Protein AF-A0A3B8UJZ6-F1 (afdb_monomer_lite)

Secondary structure (DSSP, 8-state):
-TTTGGGBSSTTHHHHHHHHHHHHHHHHHTSSS--HHHHHHHHHHHHHHHHHS-B------EEE--S-HHHHH-GGGGTSHHHHHHHTTPEEE---HHHHHHHHHHHHHHHHHHH---HHHHHHHHHHHHHHHHHHHHHHHHHHT-SS--PPPPHHHHHHHHTTTS-TT--STTHHHHHHHHHHT-

Radius of gyration: 18.23 Å; chains: 1; bounding box: 45×33×45 Å

pLDDT: mean 93.39, std 4.3, range [76.81, 98.5]

Structure (mmCIF, N/CA/C/O backbone):
data_AF-A0A3B8UJZ6-F1
#
_entry.id   AF-A0A3B8UJZ6-F1
#
loop_
_atom_site.group_PDB
_atom_site.id
_atom_site.type_symbol
_atom_site.label_atom_id
_atom_site.label_alt_id
_atom_site.label_comp_id
_atom_site.label_asym_id
_atom_site.label_entity_id
_atom_site.label_seq_id
_atom_site.pdbx_PDB_ins_code
_atom_site.Cartn_x
_atom_site.Cartn_y
_atom_site.Cartn_z
_atom_site.occupancy
_atom_site.B_iso_or_equiv
_atom_site.auth_seq_id
_atom_site.auth_comp_id
_atom_site.auth_asym_id
_atom_site.auth_atom_id
_atom_site.pdbx_PDB_model_num
ATOM 1 N N . VAL A 1 1 ? -4.807 0.434 6.982 1.00 95.31 1 VAL A N 1
ATOM 2 C CA . VAL A 1 1 ? -5.914 1.262 7.523 1.00 95.31 1 VAL A CA 1
ATOM 3 C C . VAL A 1 1 ? -7.180 1.192 6.681 1.00 95.31 1 VAL A C 1
ATOM 5 O O . VAL A 1 1 ? -8.201 0.823 7.239 1.00 95.31 1 VAL A O 1
ATOM 8 N N . TYR A 1 2 ? -7.148 1.464 5.370 1.00 95.75 2 TYR A N 1
ATOM 9 C CA . TYR A 1 2 ? -8.368 1.541 4.541 1.00 95.75 2 TYR A CA 1
ATOM 10 C C . TYR A 1 2 ? -9.195 0.248 4.501 1.00 95.75 2 TYR A C 1
ATOM 12 O O . TYR A 1 2 ? -10.415 0.293 4.491 1.00 95.75 2 TYR A O 1
ATOM 20 N N . ARG A 1 3 ? -8.543 -0.915 4.605 1.00 95.75 3 ARG A N 1
ATOM 21 C CA . ARG A 1 3 ? -9.221 -2.218 4.699 1.00 95.75 3 ARG A CA 1
ATOM 22 C C . ARG A 1 3 ? -10.017 -2.426 5.998 1.00 95.75 3 ARG A C 1
ATOM 24 O O . ARG A 1 3 ? -10.869 -3.303 6.053 1.00 95.75 3 ARG A O 1
ATOM 31 N N . THR A 1 4 ? -9.723 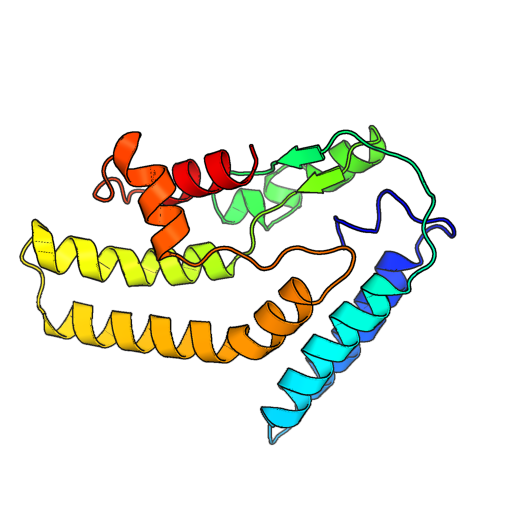-1.671 7.058 1.00 97.25 4 THR A N 1
ATOM 32 C CA . THR A 1 4 ? -10.280 -1.896 8.405 1.00 97.25 4 THR A CA 1
ATOM 33 C C . THR A 1 4 ? -11.083 -0.708 8.928 1.00 97.25 4 THR A C 1
ATOM 35 O O . THR A 1 4 ? -12.107 -0.914 9.567 1.00 97.25 4 THR A O 1
ATOM 38 N N . ARG A 1 5 ? -10.664 0.531 8.641 1.00 97.38 5 ARG A N 1
ATOM 39 C CA . ARG A 1 5 ? -11.289 1.770 9.142 1.00 97.38 5 ARG A CA 1
ATOM 40 C C . ARG A 1 5 ? -12.784 1.894 8.815 1.00 97.38 5 ARG A C 1
ATOM 42 O O . ARG A 1 5 ? -13.545 2.208 9.725 1.00 97.38 5 ARG A O 1
ATOM 49 N N . PRO A 1 6 ? -13.255 1.557 7.598 1.00 97.25 6 PRO A N 1
ATOM 50 C CA . PRO A 1 6 ? -14.681 1.613 7.278 1.00 97.25 6 PRO A CA 1
ATOM 51 C C . PRO A 1 6 ? -15.544 0.662 8.119 1.00 97.25 6 PRO A C 1
ATOM 53 O O . PRO A 1 6 ? -16.766 0.798 8.120 1.00 97.25 6 PRO A O 1
ATOM 56 N N . TYR A 1 7 ? -14.935 -0.303 8.808 1.00 97.50 7 TYR A N 1
ATOM 57 C CA . TYR A 1 7 ? -15.608 -1.358 9.560 1.00 97.50 7 TYR A CA 1
ATOM 58 C C . TYR A 1 7 ? -15.389 -1.234 11.070 1.00 97.50 7 TYR A C 1
ATOM 60 O O . TYR A 1 7 ? -15.672 -2.181 11.797 1.00 97.50 7 TYR A O 1
ATOM 68 N N . GLU A 1 8 ? -14.858 -0.113 11.562 1.00 96.19 8 GLU A N 1
ATOM 69 C CA . GLU A 1 8 ? -14.624 0.101 12.992 1.00 96.19 8 GLU A CA 1
ATOM 70 C C . GLU A 1 8 ? -15.887 -0.155 13.822 1.00 96.19 8 GLU A C 1
ATOM 72 O O . GLU A 1 8 ? -16.930 0.459 13.600 1.00 96.19 8 GLU A O 1
ATOM 77 N N . LYS A 1 9 ? -15.783 -1.033 14.828 1.00 96.75 9 LYS A N 1
ATOM 78 C CA . LYS A 1 9 ? -16.837 -1.155 15.844 1.00 96.75 9 LYS A CA 1
ATOM 79 C C . LYS A 1 9 ? -16.760 -0.021 16.865 1.00 96.75 9 LYS A C 1
ATOM 81 O O . LYS A 1 9 ? -17.786 0.492 17.303 1.00 96.75 9 LYS A O 1
ATOM 86 N N . VAL A 1 10 ? -15.538 0.366 17.233 1.00 97.25 10 VAL A N 1
ATOM 87 C CA . VAL A 1 10 ? -15.252 1.530 18.076 1.00 97.25 10 VAL A CA 1
ATOM 88 C C . VAL A 1 10 ? -14.639 2.615 17.186 1.00 97.25 10 VAL A C 1
ATOM 90 O O . VAL A 1 10 ? -13.522 2.405 16.695 1.00 97.25 10 VAL A O 1
ATOM 93 N N . PRO A 1 11 ? -15.334 3.747 16.962 1.00 96.06 11 PRO A N 1
ATOM 94 C CA . PRO A 1 11 ? -14.836 4.818 16.104 1.00 96.06 11 PRO A CA 1
ATOM 95 C C . PRO A 1 11 ? -13.442 5.303 16.521 1.00 96.06 11 PRO A C 1
ATOM 97 O O . PRO A 1 11 ? -13.191 5.552 17.700 1.00 96.06 11 PRO A O 1
ATOM 100 N N . GLY A 1 12 ? -12.534 5.434 15.555 1.00 97.25 12 GLY A N 1
ATOM 101 C CA . GLY A 1 12 ? -11.160 5.905 15.742 1.00 97.25 12 GLY A CA 1
ATOM 102 C C . GLY A 1 12 ? -10.149 4.842 16.186 1.00 97.25 12 GLY A C 1
ATOM 103 O O . GLY A 1 12 ? -8.958 5.145 16.267 1.00 97.25 12 GLY A O 1
ATOM 104 N N . SER A 1 13 ? -10.576 3.605 16.452 1.00 98.12 13 SER A N 1
ATOM 105 C CA . SER A 1 13 ? -9.691 2.520 16.910 1.00 98.12 13 SER A CA 1
ATOM 106 C C . SER A 1 13 ? -8.601 2.137 15.898 1.00 98.12 13 SER A C 1
ATOM 108 O O . SER A 1 13 ? -7.453 1.908 16.283 1.00 98.12 13 SER A O 1
ATOM 110 N N . VAL A 1 14 ? -8.914 2.117 14.602 1.00 98.12 14 VAL A N 1
ATOM 111 C CA . VAL A 1 14 ? -7.974 1.817 13.512 1.00 98.12 14 VAL A CA 1
ATOM 112 C C . VAL A 1 14 ? -6.955 2.941 13.364 1.00 98.12 14 VAL A C 1
ATOM 114 O O . VAL A 1 14 ? -5.770 2.666 13.175 1.00 98.12 14 VAL A O 1
ATOM 117 N N . ASN A 1 15 ? -7.391 4.198 13.475 1.00 98.00 15 ASN A N 1
ATOM 118 C CA . ASN A 1 15 ? -6.480 5.344 13.439 1.00 98.00 15 ASN A CA 1
ATOM 119 C C . ASN A 1 15 ? -5.565 5.363 14.671 1.00 98.00 15 ASN A C 1
ATOM 121 O O . ASN A 1 15 ? -4.367 5.574 14.523 1.00 98.00 15 ASN A O 1
ATOM 125 N N . ALA A 1 16 ? -6.083 5.069 15.866 1.00 98.44 16 ALA A N 1
ATOM 126 C CA . ALA A 1 16 ? -5.265 4.959 17.073 1.00 98.44 16 ALA A CA 1
ATOM 127 C C . ALA A 1 16 ? -4.198 3.856 16.947 1.00 98.44 16 ALA A C 1
ATOM 129 O O . ALA A 1 16 ? -3.032 4.084 17.272 1.00 98.44 16 ALA A O 1
ATOM 130 N N . LEU A 1 17 ? -4.567 2.686 16.409 1.00 98.50 17 LEU A N 1
ATOM 131 C CA . LEU A 1 17 ? -3.616 1.604 16.144 1.00 98.50 17 LEU A CA 1
ATOM 132 C C . LEU A 1 17 ? -2.560 2.006 15.102 1.00 98.50 17 LEU A C 1
ATOM 134 O O . LEU A 1 17 ? -1.380 1.693 15.255 1.00 98.50 17 LEU A O 1
ATOM 138 N N . HIS A 1 18 ? -2.970 2.717 14.051 1.00 98.31 18 HIS A N 1
ATOM 139 C CA . HIS A 1 18 ? -2.049 3.254 13.053 1.00 98.31 18 HIS A CA 1
ATOM 140 C C . HIS A 1 18 ? -1.050 4.241 13.662 1.00 98.31 18 HIS A C 1
ATOM 142 O O . HIS A 1 18 ? 0.148 4.108 13.424 1.00 98.31 18 HIS A O 1
ATOM 148 N N . GLU A 1 19 ? -1.519 5.199 14.462 1.00 98.44 19 GLU A N 1
ATOM 149 C CA . GLU A 1 19 ? -0.662 6.182 15.127 1.00 98.44 19 GLU A CA 1
ATOM 150 C C . GLU A 1 19 ? 0.334 5.510 16.078 1.00 98.44 19 GLU A C 1
ATOM 152 O O . GLU A 1 19 ? 1.526 5.811 16.022 1.00 98.44 19 GLU A O 1
ATOM 157 N N . HIS A 1 20 ? -0.114 4.517 16.852 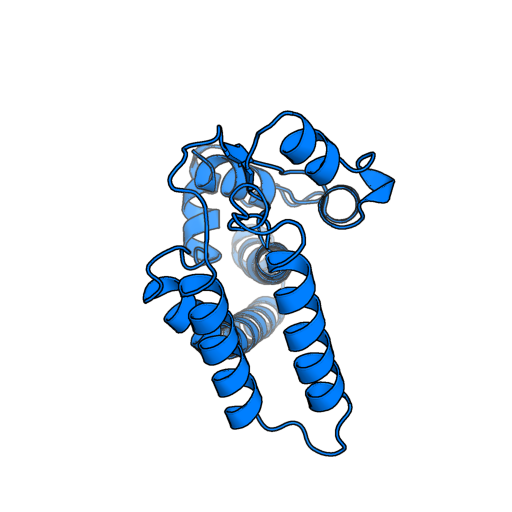1.00 98.50 20 HIS A N 1
ATOM 158 C CA . HIS A 1 20 ? 0.754 3.717 17.715 1.00 98.50 20 HIS A CA 1
ATOM 159 C C . HIS A 1 20 ? 1.904 3.056 16.937 1.00 98.50 20 HIS A C 1
ATOM 161 O O . HIS A 1 20 ? 3.079 3.191 17.291 1.00 98.50 20 HIS A O 1
ATOM 167 N N . TRP A 1 21 ? 1.584 2.367 15.839 1.00 98.44 21 TRP A N 1
ATOM 168 C CA . TRP A 1 21 ? 2.598 1.713 15.015 1.00 98.44 21 TRP A CA 1
ATOM 169 C C . TRP A 1 21 ? 3.489 2.710 14.274 1.00 98.44 21 TRP A C 1
ATOM 171 O O . TRP A 1 21 ? 4.692 2.473 14.146 1.00 98.44 21 TRP A O 1
ATOM 181 N N . LYS A 1 22 ? 2.940 3.849 13.842 1.00 98.19 22 LYS A N 1
ATOM 182 C CA . LYS A 1 22 ? 3.705 4.936 13.226 1.00 98.19 22 LYS A CA 1
ATOM 183 C C . LYS A 1 22 ? 4.781 5.454 14.177 1.00 98.19 22 LYS A C 1
ATOM 185 O O . LYS A 1 22 ? 5.930 5.582 13.762 1.00 98.19 22 LYS A O 1
ATOM 190 N N . GLU A 1 23 ? 4.450 5.698 15.443 1.00 98.25 23 GLU A N 1
ATOM 191 C CA . GLU A 1 23 ? 5.422 6.126 16.458 1.00 98.25 23 GLU A CA 1
ATOM 192 C C . GLU A 1 23 ? 6.541 5.096 16.661 1.00 98.25 23 GLU A C 1
ATOM 194 O O . GLU A 1 23 ? 7.719 5.462 16.701 1.00 98.25 23 GLU A O 1
ATOM 199 N N . ILE A 1 24 ? 6.199 3.804 16.728 1.00 97.94 24 ILE A N 1
ATOM 200 C CA . ILE A 1 24 ? 7.181 2.713 16.843 1.00 97.94 24 ILE A CA 1
ATOM 201 C C . ILE A 1 24 ? 8.111 2.686 15.626 1.00 97.94 24 ILE A C 1
ATOM 203 O O . ILE A 1 24 ? 9.333 2.604 15.784 1.00 97.94 24 ILE A O 1
ATOM 207 N N . CYS A 1 25 ? 7.551 2.773 14.417 1.00 96.81 25 CYS A N 1
ATOM 208 C CA . CYS A 1 25 ? 8.317 2.793 13.177 1.00 96.81 25 CYS A CA 1
ATOM 209 C C . CYS A 1 25 ? 9.237 4.014 13.104 1.00 96.81 25 CYS A C 1
ATOM 211 O O . CYS A 1 25 ? 10.420 3.841 12.821 1.00 96.81 25 CYS A O 1
ATOM 213 N N . ILE A 1 26 ? 8.737 5.218 13.414 1.00 96.88 26 ILE A N 1
ATOM 214 C CA . ILE A 1 26 ? 9.540 6.450 13.461 1.00 96.88 26 ILE A CA 1
ATOM 215 C C . ILE A 1 26 ? 10.698 6.272 14.440 1.00 96.88 26 ILE A C 1
ATOM 217 O O . ILE A 1 26 ? 11.854 6.427 14.055 1.00 96.88 26 ILE A O 1
ATOM 221 N N . LYS A 1 27 ? 10.407 5.861 15.679 1.00 96.44 27 LYS A N 1
ATOM 222 C CA . LYS A 1 27 ? 11.429 5.652 16.708 1.00 96.44 27 LYS A CA 1
ATOM 223 C C . LYS A 1 27 ? 12.499 4.664 16.254 1.00 96.44 27 LYS A C 1
ATOM 225 O O . LYS A 1 27 ? 13.670 4.878 16.542 1.00 96.44 27 LYS A O 1
ATOM 230 N N . GLN A 1 28 ? 12.114 3.592 15.566 1.00 95.56 28 GLN A N 1
ATOM 231 C CA . GLN A 1 28 ? 13.048 2.609 15.029 1.00 95.56 28 GLN A CA 1
ATOM 232 C C . GLN A 1 28 ? 13.953 3.201 13.945 1.00 95.56 28 GLN A C 1
ATOM 234 O O . GLN A 1 28 ? 15.163 2.998 13.997 1.00 95.56 28 GLN A O 1
ATOM 239 N N . ILE A 1 29 ? 13.393 3.899 12.954 1.00 93.88 29 ILE A N 1
ATOM 240 C CA . ILE A 1 29 ? 14.183 4.406 11.821 1.00 93.88 29 ILE A CA 1
ATOM 241 C C . ILE A 1 29 ? 15.086 5.581 12.213 1.00 93.88 29 ILE A C 1
ATOM 243 O O . ILE A 1 29 ? 16.080 5.824 11.537 1.00 93.88 29 ILE A O 1
ATOM 247 N N . THR A 1 30 ? 14.773 6.286 13.305 1.00 95.50 30 THR A N 1
ATOM 248 C CA . THR A 1 30 ? 15.588 7.392 13.835 1.00 95.50 30 THR A CA 1
ATOM 249 C C . THR A 1 30 ? 16.669 6.944 14.823 1.00 95.50 30 THR A C 1
ATOM 251 O O . THR A 1 30 ? 17.363 7.786 15.383 1.00 95.50 30 THR A O 1
ATOM 254 N N . GLN A 1 31 ? 16.804 5.643 15.100 1.00 94.94 31 GLN A N 1
ATOM 255 C CA . GLN A 1 31 ? 17.890 5.125 15.938 1.00 94.94 31 GLN A CA 1
ATOM 256 C C . GLN A 1 31 ? 19.235 5.171 15.208 1.00 94.94 31 GLN A C 1
ATOM 258 O O . GLN A 1 31 ? 19.301 4.928 14.006 1.00 94.94 31 GLN A O 1
ATOM 263 N N . ASP A 1 32 ? 20.328 5.326 15.965 1.00 93.94 32 ASP A N 1
ATOM 264 C CA . ASP A 1 32 ? 21.705 5.283 15.438 1.00 93.94 32 ASP A CA 1
ATOM 265 C C . ASP A 1 32 ? 22.010 4.011 14.631 1.00 93.94 32 ASP A C 1
ATOM 267 O O . ASP A 1 32 ? 22.871 3.997 13.751 1.00 93.94 32 ASP A O 1
ATOM 271 N N . LYS A 1 33 ? 21.336 2.903 14.968 1.00 92.81 33 LYS A N 1
ATOM 272 C CA . LYS A 1 33 ? 21.485 1.609 14.300 1.00 92.81 33 LYS A CA 1
ATOM 273 C C . LYS A 1 33 ? 20.125 0.972 14.063 1.00 92.81 33 LYS A C 1
ATOM 275 O O . LYS A 1 33 ? 19.526 0.417 14.983 1.00 92.81 33 LYS A O 1
ATOM 280 N N . VAL A 1 34 ? 19.701 0.959 12.805 1.00 92.50 34 VAL A N 1
ATOM 281 C CA . VAL A 1 34 ? 18.486 0.265 12.369 1.00 92.50 34 VAL A CA 1
ATOM 282 C C . VAL A 1 34 ? 18.793 -1.216 12.139 1.00 92.50 34 VAL A C 1
ATOM 284 O O . VAL A 1 34 ? 19.689 -1.570 11.371 1.00 92.50 34 VAL A O 1
ATOM 287 N N . LYS A 1 35 ? 18.049 -2.106 12.805 1.00 94.06 35 LYS A N 1
ATOM 288 C CA . LYS A 1 35 ? 18.194 -3.559 12.647 1.00 94.06 35 LYS A CA 1
ATOM 289 C C . LYS A 1 35 ? 17.047 -4.131 11.827 1.00 94.06 35 LYS A C 1
ATOM 291 O O . LYS A 1 35 ? 15.884 -4.049 12.214 1.00 94.06 35 LYS A O 1
ATOM 296 N N . MET A 1 36 ? 17.393 -4.847 10.762 1.00 93.19 36 MET A N 1
ATOM 297 C CA . MET A 1 36 ? 16.410 -5.516 9.902 1.00 93.19 36 MET A CA 1
ATOM 298 C C . MET A 1 36 ? 15.545 -6.546 10.625 1.00 93.19 36 MET A C 1
ATOM 300 O O . MET A 1 36 ? 14.391 -6.747 10.259 1.00 93.19 36 MET A O 1
ATOM 304 N N . LYS A 1 37 ? 16.077 -7.195 11.667 1.00 94.62 37 LYS A N 1
ATOM 305 C CA . LYS A 1 37 ? 15.293 -8.116 12.499 1.00 94.62 37 LYS A CA 1
ATOM 306 C C . LYS A 1 37 ? 14.116 -7.397 13.157 1.00 94.62 37 LYS A C 1
ATOM 308 O O . LYS A 1 37 ? 12.998 -7.895 13.093 1.00 94.62 37 LYS A O 1
ATOM 313 N N . ASP A 1 38 ? 14.370 -6.234 13.746 1.00 95.44 38 ASP A N 1
ATOM 314 C CA . ASP A 1 38 ? 13.347 -5.460 14.441 1.00 95.44 38 ASP A CA 1
ATOM 315 C C . ASP A 1 38 ? 12.333 -4.909 13.434 1.00 95.44 38 ASP A C 1
ATOM 317 O O . ASP A 1 38 ? 11.135 -4.939 13.689 1.00 95.44 38 ASP A O 1
ATOM 321 N N . PHE A 1 39 ? 12.791 -4.475 12.255 1.00 95.25 39 PHE A N 1
ATOM 322 C CA . PHE A 1 39 ? 11.914 -4.028 11.169 1.00 95.25 39 PHE A CA 1
ATOM 323 C C . PHE A 1 39 ? 10.957 -5.147 10.736 1.00 95.25 39 PHE A C 1
ATOM 325 O O . PHE A 1 39 ? 9.741 -4.975 10.731 1.00 95.25 39 PHE A O 1
ATOM 332 N N . ASN A 1 40 ? 11.493 -6.342 10.477 1.00 96.56 40 ASN A N 1
ATOM 333 C CA . ASN A 1 40 ? 10.697 -7.504 10.091 1.00 96.56 40 ASN A CA 1
ATOM 334 C C . ASN A 1 40 ? 9.738 -7.963 11.203 1.00 96.56 40 ASN A C 1
ATOM 336 O O . ASN A 1 40 ? 8.666 -8.492 10.911 1.00 96.56 40 ASN A O 1
ATOM 340 N N . ASN A 1 41 ? 10.118 -7.810 12.473 1.00 97.25 41 ASN A N 1
ATOM 341 C CA . ASN A 1 41 ? 9.238 -8.110 13.601 1.00 97.25 41 ASN A CA 1
ATOM 342 C C . ASN A 1 41 ? 8.076 -7.118 13.674 1.00 97.25 41 ASN A C 1
ATOM 344 O O . ASN A 1 41 ? 6.936 -7.551 13.832 1.00 97.25 41 ASN A O 1
ATOM 348 N N . ASN A 1 42 ? 8.354 -5.826 13.486 1.00 97.69 42 ASN A N 1
ATOM 349 C CA . ASN A 1 42 ? 7.330 -4.787 13.448 1.00 97.69 42 ASN A CA 1
ATOM 350 C C . ASN A 1 42 ? 6.327 -5.045 12.320 1.00 97.69 42 ASN A C 1
ATOM 352 O O . ASN A 1 42 ? 5.134 -5.046 12.582 1.00 97.69 42 ASN A O 1
ATOM 356 N N . LEU A 1 43 ? 6.778 -5.373 11.102 1.00 97.31 43 LEU A N 1
ATOM 357 C CA . LEU A 1 43 ? 5.871 -5.690 9.986 1.00 97.31 43 LEU A CA 1
ATOM 358 C C . LEU A 1 43 ? 4.890 -6.827 10.315 1.00 97.31 43 LEU A C 1
ATOM 360 O O . LEU A 1 43 ? 3.693 -6.699 10.072 1.00 97.31 43 LEU A O 1
ATOM 364 N N . ARG A 1 44 ? 5.377 -7.925 10.906 1.00 98.00 44 ARG A N 1
ATOM 365 C CA . ARG A 1 44 ? 4.516 -9.055 11.301 1.00 98.00 44 ARG A CA 1
ATOM 366 C C . ARG A 1 44 ? 3.544 -8.679 12.415 1.00 98.00 44 ARG A C 1
ATOM 368 O O . ARG A 1 44 ? 2.392 -9.100 12.389 1.00 98.00 44 ARG A O 1
ATOM 375 N N . ALA A 1 45 ? 4.014 -7.910 13.394 1.00 98.38 45 ALA A N 1
ATOM 376 C CA . ALA A 1 45 ? 3.197 -7.471 14.515 1.00 98.38 45 ALA A CA 1
ATOM 377 C C . ALA A 1 45 ? 2.105 -6.482 14.076 1.00 98.38 45 ALA A C 1
ATOM 379 O O . ALA A 1 45 ? 0.962 -6.649 14.482 1.00 98.38 45 ALA A O 1
ATOM 380 N N . ILE A 1 46 ? 2.419 -5.554 13.164 1.00 98.38 46 ILE A N 1
ATOM 381 C CA . ILE A 1 46 ? 1.448 -4.650 12.534 1.00 98.38 46 ILE A CA 1
ATOM 382 C C . ILE A 1 46 ? 0.313 -5.463 11.911 1.00 98.38 46 ILE A C 1
ATOM 384 O O . ILE A 1 46 ? -0.842 -5.291 12.291 1.00 98.38 46 ILE A O 1
ATOM 388 N N . VAL A 1 47 ? 0.626 -6.382 10.990 1.00 98.31 47 VAL A N 1
ATOM 389 C CA . VAL A 1 47 ? -0.410 -7.182 10.314 1.00 98.31 47 VAL A CA 1
ATOM 390 C C . VAL A 1 47 ? -1.239 -7.973 11.326 1.00 98.31 47 VAL A C 1
ATOM 392 O O . VAL A 1 47 ? -2.465 -7.963 11.253 1.00 98.31 47 VAL A O 1
ATOM 395 N N . LYS A 1 48 ? -0.592 -8.581 12.328 1.00 98.31 48 LYS A N 1
ATOM 396 C CA . LYS A 1 48 ? -1.277 -9.315 13.398 1.00 98.31 48 LYS A CA 1
ATOM 397 C C . LYS A 1 48 ? -2.240 -8.435 14.202 1.00 98.31 48 LYS A C 1
ATOM 399 O O . LYS A 1 48 ? -3.336 -8.892 14.527 1.00 98.31 48 LYS A O 1
ATOM 404 N N . ASP A 1 49 ? -1.863 -7.211 14.549 1.00 98.38 49 ASP A N 1
ATOM 405 C CA . ASP A 1 49 ? -2.733 -6.321 15.321 1.00 98.38 49 ASP A CA 1
ATOM 406 C C . ASP A 1 49 ? -3.932 -5.863 14.490 1.00 98.38 49 ASP A C 1
ATOM 408 O O . ASP A 1 49 ? -5.070 -5.934 14.957 1.00 98.38 49 ASP A O 1
ATOM 412 N N . PHE A 1 50 ? -3.711 -5.484 13.228 1.00 98.31 50 PHE A N 1
ATOM 413 C CA . PHE A 1 50 ? -4.806 -5.147 12.316 1.00 98.31 50 PHE A CA 1
ATOM 414 C C . PHE A 1 50 ? -5.705 -6.353 11.998 1.00 98.31 50 PHE A C 1
ATOM 416 O O . PHE A 1 50 ? -6.899 -6.185 11.763 1.00 98.31 50 PHE A O 1
ATOM 423 N N . ASP A 1 51 ? -5.184 -7.577 12.046 1.00 97.81 51 ASP A N 1
ATOM 424 C CA . ASP A 1 51 ? -5.991 -8.792 11.943 1.00 97.81 51 ASP A CA 1
ATOM 425 C C . ASP A 1 51 ? -6.914 -8.983 13.150 1.00 97.81 51 ASP A C 1
ATOM 427 O O . ASP A 1 51 ? -8.021 -9.514 13.015 1.00 97.81 51 ASP A O 1
ATOM 431 N N . ASN A 1 52 ? -6.492 -8.556 14.336 1.00 97.38 52 ASN A N 1
ATOM 432 C CA . ASN A 1 52 ? -7.215 -8.801 15.583 1.00 97.38 52 ASN A CA 1
ATOM 433 C C . ASN A 1 52 ? -8.017 -7.602 16.093 1.00 97.38 52 ASN A C 1
ATOM 435 O O . ASN A 1 52 ? -8.745 -7.755 17.071 1.00 97.38 52 ASN A O 1
ATOM 439 N N . ILE A 1 53 ? -7.948 -6.450 15.421 1.00 97.56 53 ILE A N 1
ATOM 440 C CA . ILE A 1 53 ? -8.804 -5.310 15.743 1.00 97.56 53 ILE A CA 1
ATOM 441 C C . ILE A 1 53 ? -10.289 -5.673 15.587 1.00 97.56 53 ILE A C 1
ATOM 443 O O . ILE A 1 53 ? -10.684 -6.435 14.693 1.00 97.56 53 ILE A O 1
ATOM 447 N N . GLU A 1 54 ? -11.107 -5.148 16.497 1.00 97.12 54 GLU A N 1
ATOM 448 C CA . GLU A 1 54 ? -12.539 -5.418 16.552 1.00 97.12 54 GLU A CA 1
ATOM 449 C C . GLU A 1 54 ? -13.289 -4.600 15.492 1.00 97.12 54 GLU A C 1
ATOM 451 O O . GLU A 1 54 ? -13.282 -3.368 15.511 1.00 97.12 54 GLU A O 1
ATOM 456 N N . LEU A 1 55 ? -13.954 -5.300 14.572 1.00 97.62 55 LEU A N 1
ATOM 457 C CA . LEU A 1 55 ? -14.662 -4.718 13.434 1.00 97.62 55 LEU A CA 1
ATOM 458 C C . LEU A 1 55 ? -16.102 -5.237 13.373 1.00 97.62 55 LEU A C 1
ATOM 460 O O . LEU A 1 55 ? -16.408 -6.321 13.874 1.00 97.62 55 LEU A O 1
ATOM 464 N N . LEU A 1 56 ? -16.974 -4.461 12.742 1.00 97.56 56 LEU A N 1
ATOM 465 C CA . LEU A 1 56 ? -18.331 -4.857 12.390 1.00 97.56 56 LEU A CA 1
ATOM 466 C C . LEU A 1 56 ? -18.303 -5.890 11.257 1.00 97.56 56 LEU A C 1
ATOM 468 O O . LEU A 1 56 ? -17.570 -5.730 10.281 1.00 97.56 56 LEU A O 1
ATOM 472 N N . ASP A 1 57 ? -19.146 -6.918 11.361 1.00 96.31 57 ASP A N 1
ATOM 473 C CA . ASP A 1 57 ? -19.355 -7.902 10.293 1.00 96.31 57 ASP A CA 1
ATOM 474 C C . ASP A 1 57 ? -20.389 -7.379 9.285 1.00 96.31 57 ASP A C 1
ATOM 476 O O . ASP A 1 57 ? -21.557 -7.768 9.274 1.00 96.31 57 ASP A O 1
ATOM 480 N N . ILE A 1 58 ? -19.967 -6.397 8.489 1.00 96.69 58 ILE A N 1
ATOM 481 C CA . ILE A 1 58 ? -20.766 -5.777 7.429 1.00 96.69 58 ILE A CA 1
ATOM 482 C C . ILE A 1 58 ? -19.964 -5.758 6.131 1.00 96.69 58 ILE A C 1
ATOM 484 O O . ILE A 1 58 ? -18.736 -5.742 6.145 1.00 96.69 58 ILE A O 1
ATOM 488 N N . LYS A 1 59 ? -20.657 -5.729 4.991 1.00 95.69 59 LYS A N 1
ATOM 489 C CA . LYS A 1 59 ? -20.028 -5.605 3.670 1.00 95.69 59 LYS A CA 1
ATOM 490 C C . LYS A 1 59 ? -20.270 -4.211 3.113 1.00 95.69 59 LYS A C 1
ATOM 492 O O . LYS A 1 59 ? -21.413 -3.761 3.080 1.00 95.69 59 LYS A O 1
ATOM 497 N N . LYS A 1 60 ? -19.204 -3.558 2.656 1.00 96.81 60 LYS A N 1
ATOM 498 C CA . LYS A 1 60 ? -19.252 -2.260 1.978 1.00 96.81 60 LYS A CA 1
ATOM 499 C C . LYS A 1 60 ? -18.779 -2.403 0.528 1.00 96.81 60 LYS A C 1
ATOM 501 O O . LYS A 1 60 ? -17.964 -3.287 0.251 1.00 96.81 60 LYS A O 1
ATOM 506 N N . PRO A 1 61 ? -19.287 -1.579 -0.406 1.00 96.94 61 PRO A N 1
ATOM 507 C CA . PRO A 1 61 ? -18.747 -1.541 -1.759 1.00 96.94 61 PRO A CA 1
ATOM 508 C C . PRO A 1 61 ? -17.270 -1.143 -1.709 1.00 96.94 61 PRO A C 1
ATOM 510 O O . PRO A 1 61 ? -16.896 -0.219 -0.987 1.00 96.94 61 PRO A O 1
ATOM 513 N N . ARG A 1 62 ? -16.431 -1.851 -2.469 1.00 96.06 62 ARG A N 1
ATOM 514 C CA . ARG A 1 62 ? -15.003 -1.546 -2.590 1.00 96.06 62 ARG A CA 1
ATOM 515 C C . ARG A 1 62 ? -14.794 -0.658 -3.808 1.00 96.06 62 ARG A C 1
ATOM 517 O O . ARG A 1 62 ? -15.300 -0.973 -4.881 1.00 96.06 62 ARG A O 1
ATOM 524 N N . VAL A 1 63 ? -14.066 0.437 -3.635 1.00 96.56 63 VAL A N 1
ATOM 525 C CA . VAL A 1 63 ? -13.782 1.401 -4.701 1.00 96.56 63 VAL A CA 1
ATOM 526 C C . VAL A 1 63 ? -12.275 1.534 -4.852 1.00 96.56 63 VAL A C 1
ATOM 528 O O . VAL A 1 63 ? -11.585 1.994 -3.943 1.00 96.56 63 VAL A O 1
ATOM 531 N N . GLY A 1 64 ? -11.773 1.104 -6.006 1.00 95.06 64 GLY A N 1
ATOM 532 C CA . GLY A 1 64 ? -10.375 1.245 -6.387 1.00 95.06 64 GLY A CA 1
ATOM 533 C C . GLY A 1 64 ? -10.014 2.697 -6.695 1.00 95.06 64 GLY A C 1
ATOM 534 O O . GLY A 1 64 ? -10.694 3.344 -7.489 1.00 95.06 64 GLY A O 1
ATOM 535 N N . VAL A 1 65 ? -8.939 3.205 -6.093 1.00 93.94 65 VAL A N 1
ATOM 536 C CA . VAL A 1 65 ? -8.396 4.539 -6.375 1.00 93.94 65 VAL A CA 1
ATOM 537 C C . VAL A 1 65 ? -7.065 4.385 -7.096 1.00 93.94 65 VAL A C 1
ATOM 539 O O . VAL A 1 65 ? -6.055 4.006 -6.507 1.00 93.94 65 VAL A O 1
ATOM 542 N N . VAL A 1 66 ? -7.080 4.713 -8.381 1.00 91.62 66 VAL A N 1
ATOM 543 C CA . VAL A 1 66 ? -5.925 4.686 -9.282 1.00 91.62 66 VAL A CA 1
ATOM 544 C C . VAL A 1 66 ? -5.788 6.043 -9.962 1.00 91.62 66 VAL A C 1
ATOM 546 O O . VAL A 1 66 ? -6.765 6.777 -10.104 1.00 91.62 66 VAL A O 1
ATOM 549 N N . GLY A 1 67 ? -4.582 6.402 -10.384 1.00 88.62 67 GLY A N 1
ATOM 550 C CA . GLY A 1 67 ? -4.306 7.708 -10.976 1.00 88.62 67 GLY A CA 1
ATOM 551 C C . GLY A 1 67 ? -2.865 8.124 -10.747 1.00 88.62 67 GLY A C 1
ATOM 552 O O . GLY A 1 67 ? -2.079 7.346 -10.240 1.00 88.62 67 GLY A O 1
ATOM 553 N N . GLU A 1 68 ? -2.520 9.354 -11.100 1.00 89.31 68 GLU A N 1
ATOM 554 C CA . GLU A 1 68 ? -1.153 9.865 -10.967 1.00 89.31 68 GLU A CA 1
ATOM 555 C C . GLU A 1 68 ? -0.667 9.893 -9.503 1.00 89.31 68 GLU A C 1
ATOM 557 O O . GLU A 1 68 ? -1.433 10.205 -8.593 1.00 89.31 68 GLU A O 1
ATOM 562 N N . ILE A 1 69 ? 0.610 9.561 -9.287 1.00 89.94 69 ILE A N 1
ATOM 563 C CA . ILE A 1 69 ? 1.236 9.349 -7.975 1.00 89.94 69 ILE A CA 1
ATOM 564 C C . ILE A 1 69 ? 0.977 10.476 -6.967 1.00 89.94 69 ILE A C 1
ATOM 566 O O . ILE A 1 69 ? 0.626 10.192 -5.818 1.00 89.94 69 ILE A O 1
ATOM 570 N N . LEU A 1 70 ? 1.119 11.745 -7.360 1.00 88.56 70 LEU A N 1
ATOM 571 C CA . LEU A 1 70 ? 0.870 12.866 -6.458 1.00 88.56 70 LEU A CA 1
ATOM 572 C C . LEU A 1 70 ? -0.609 12.919 -6.074 1.00 88.56 70 LEU A C 1
ATOM 574 O O . LEU A 1 70 ? -0.924 12.969 -4.887 1.00 88.56 70 LEU A O 1
ATOM 578 N N . VAL A 1 71 ? -1.512 12.849 -7.052 1.00 88.44 71 VAL A N 1
ATOM 579 C CA . VAL A 1 71 ? -2.963 12.835 -6.810 1.00 88.44 71 VAL A CA 1
ATOM 580 C C . VAL A 1 71 ? -3.387 11.612 -5.983 1.00 88.44 71 VAL A C 1
ATOM 582 O O . VAL A 1 71 ? -4.269 11.720 -5.139 1.00 88.44 71 VAL A O 1
ATOM 585 N N . LYS A 1 72 ? -2.745 10.453 -6.149 1.00 89.38 7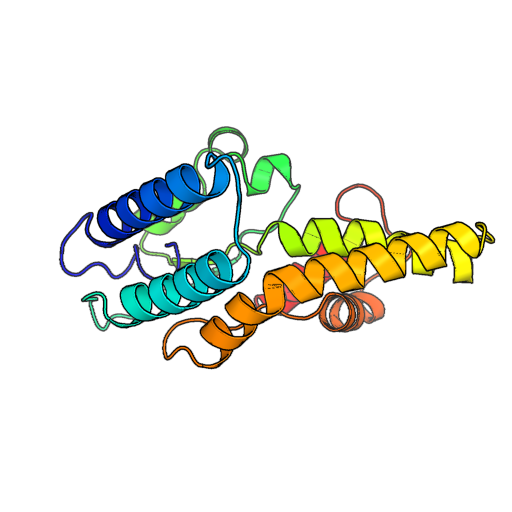2 LYS A N 1
ATOM 586 C CA . LYS A 1 72 ? -3.063 9.214 -5.419 1.00 89.38 72 LYS A CA 1
ATOM 587 C C . LYS A 1 72 ? -2.701 9.303 -3.934 1.00 89.38 72 LYS A C 1
ATOM 589 O O . LYS A 1 72 ? -3.506 8.912 -3.091 1.00 89.38 72 LYS A O 1
ATOM 594 N N . PHE A 1 73 ? -1.517 9.828 -3.607 1.00 89.06 73 PHE A N 1
ATOM 595 C CA . PHE A 1 73 ? -0.974 9.769 -2.242 1.00 89.06 73 PHE A CA 1
ATOM 596 C C . PHE A 1 73 ? -1.031 11.082 -1.454 1.00 89.06 73 PHE A C 1
ATOM 598 O O . PHE A 1 73 ? -0.877 11.041 -0.234 1.00 89.06 73 PHE A O 1
ATOM 605 N N . LEU A 1 74 ? -1.257 12.235 -2.094 1.00 92.12 74 LEU A N 1
ATOM 606 C CA . LEU A 1 74 ? -1.465 13.512 -1.406 1.00 92.12 74 LEU A CA 1
ATOM 607 C C . LEU A 1 74 ? -2.974 13.794 -1.287 1.00 92.12 74 LEU A C 1
ATOM 609 O O . LEU A 1 74 ? -3.580 14.193 -2.281 1.00 92.12 74 LEU A O 1
ATOM 613 N N . PRO A 1 75 ? -3.594 13.676 -0.093 1.00 91.69 75 PRO A N 1
ATOM 614 C CA . PRO A 1 75 ? -5.047 13.833 0.055 1.00 91.69 75 PRO A CA 1
ATOM 615 C C . PRO A 1 75 ? -5.584 15.166 -0.481 1.00 91.69 75 PRO A C 1
ATOM 617 O O . PRO A 1 75 ? -6.627 15.216 -1.123 1.00 91.69 75 PRO A O 1
ATOM 620 N N . ALA A 1 76 ? -4.836 16.257 -0.297 1.00 93.06 76 ALA A N 1
ATOM 621 C CA . ALA A 1 76 ? -5.236 17.566 -0.807 1.00 93.06 76 ALA A CA 1
ATOM 622 C C . ALA A 1 76 ? -5.271 17.638 -2.349 1.00 93.06 76 ALA A C 1
ATOM 624 O O . ALA A 1 76 ? -6.025 18.433 -2.898 1.00 93.06 76 ALA A O 1
ATOM 625 N N . ALA A 1 77 ? -4.492 16.811 -3.055 1.00 91.94 77 ALA A N 1
ATOM 626 C CA . ALA A 1 77 ? -4.439 16.807 -4.517 1.00 91.94 77 ALA A CA 1
ATOM 627 C C . ALA A 1 77 ? -5.623 16.067 -5.166 1.00 91.94 77 ALA A C 1
ATOM 629 O O . ALA A 1 77 ? -5.936 16.334 -6.323 1.00 91.94 77 ALA A O 1
ATOM 630 N N . ASN A 1 78 ? -6.303 15.177 -4.432 1.00 91.94 78 ASN A N 1
ATOM 631 C CA . ASN A 1 78 ? -7.502 14.468 -4.898 1.00 91.94 78 ASN A CA 1
ATOM 632 C C . ASN A 1 78 ? -8.795 14.908 -4.199 1.00 91.94 78 ASN A C 1
ATOM 634 O O . ASN A 1 78 ? -9.797 14.203 -4.282 1.00 91.94 78 ASN A O 1
ATOM 638 N N . ASN A 1 79 ? -8.787 16.067 -3.533 1.00 93.56 79 ASN A N 1
ATOM 639 C CA . ASN A 1 79 ? -9.921 16.578 -2.757 1.00 93.56 79 ASN A CA 1
ATOM 640 C C . ASN A 1 79 ? -10.402 15.603 -1.668 1.00 93.56 79 ASN A C 1
ATOM 642 O O . ASN A 1 79 ? -11.603 15.478 -1.440 1.00 93.56 79 ASN A O 1
ATOM 646 N N . TYR A 1 80 ? -9.469 14.929 -0.988 1.00 95.56 80 TYR A N 1
ATOM 647 C CA . TYR A 1 80 ? -9.759 13.989 0.099 1.00 95.56 80 TYR A CA 1
ATOM 648 C C . TYR A 1 80 ? -10.674 12.837 -0.342 1.00 95.56 80 TYR A C 1
ATOM 650 O O . TYR A 1 80 ? -11.572 12.415 0.384 1.00 95.56 80 TYR A O 1
ATOM 658 N N . LEU A 1 81 ? -10.430 12.305 -1.545 1.00 95.81 81 LEU A N 1
ATOM 659 C CA . LEU A 1 81 ? -11.276 11.298 -2.190 1.00 95.81 81 LEU A CA 1
ATOM 660 C C . LEU A 1 81 ? -11.533 10.071 -1.306 1.00 95.81 81 LEU A C 1
ATOM 662 O O . LEU A 1 81 ? -12.651 9.570 -1.259 1.00 95.81 81 LEU A O 1
ATOM 666 N N . VAL A 1 82 ? -10.513 9.589 -0.592 1.00 95.75 82 VAL A N 1
ATOM 667 C CA . VAL A 1 82 ? -10.661 8.436 0.309 1.00 95.75 82 VAL A CA 1
ATOM 668 C C . VAL A 1 82 ? -11.622 8.747 1.457 1.00 95.75 82 VAL A C 1
ATOM 670 O O . VAL A 1 82 ? -12.486 7.928 1.754 1.00 95.75 82 VAL A O 1
ATOM 673 N N . ASP A 1 83 ? -11.513 9.927 2.068 1.00 95.88 83 ASP A N 1
ATOM 674 C CA . ASP A 1 83 ? -12.383 10.319 3.181 1.00 95.88 83 ASP A CA 1
ATOM 675 C C . ASP A 1 83 ? -13.831 10.497 2.701 1.00 95.88 83 ASP A C 1
ATOM 677 O O . ASP A 1 83 ? -14.764 10.055 3.372 1.00 95.88 83 ASP A O 1
ATOM 681 N N . LEU A 1 84 ? -14.014 11.059 1.500 1.00 97.00 84 LEU A N 1
ATOM 682 C CA . LEU A 1 84 ? -15.318 11.141 0.842 1.00 97.00 84 LEU A CA 1
ATOM 683 C C . LEU A 1 84 ? -15.922 9.745 0.634 1.00 97.00 84 LEU A C 1
ATOM 685 O O . LEU A 1 84 ? -17.036 9.493 1.086 1.00 97.00 84 LEU A O 1
ATOM 689 N N . LEU A 1 85 ? -15.183 8.821 0.011 1.00 97.31 85 LEU A N 1
ATOM 690 C CA . LEU A 1 85 ? -15.644 7.449 -0.232 1.00 97.31 85 LEU A CA 1
ATOM 691 C C . LEU A 1 85 ? -16.048 6.738 1.064 1.00 97.31 85 LEU A C 1
ATOM 693 O O . LEU A 1 85 ? -17.098 6.100 1.121 1.00 97.31 85 LEU A O 1
ATOM 697 N N . GLU A 1 86 ? -15.238 6.860 2.114 1.00 96.06 86 GLU A N 1
ATOM 698 C CA . GLU A 1 86 ? -15.539 6.247 3.407 1.00 96.06 86 GLU A CA 1
ATOM 699 C C . GLU A 1 86 ? -16.778 6.862 4.072 1.00 96.06 86 GLU A C 1
ATOM 701 O O . GLU A 1 86 ? -17.580 6.123 4.656 1.00 96.06 86 GLU A O 1
ATOM 706 N N . SER A 1 87 ? -16.970 8.182 3.947 1.00 96.00 87 SER A N 1
ATOM 707 C CA . SER A 1 87 ? -18.153 8.888 4.463 1.00 96.00 87 SER A CA 1
ATOM 708 C C . SER A 1 87 ? -19.450 8.484 3.752 1.00 96.00 87 SER A C 1
ATOM 710 O O . SER A 1 87 ? -20.484 8.350 4.402 1.00 96.00 87 SER A O 1
ATOM 712 N N . GLU A 1 88 ? -19.369 8.168 2.458 1.00 96.88 88 GLU A N 1
ATOM 713 C CA . GLU A 1 88 ? -20.465 7.616 1.646 1.00 96.88 88 GLU A CA 1
ATOM 714 C C . GLU A 1 88 ? -20.652 6.097 1.850 1.00 96.88 88 GLU A C 1
ATOM 716 O O . GLU A 1 88 ? -21.487 5.455 1.212 1.00 96.88 88 GLU A O 1
ATOM 721 N N . GLY A 1 89 ? -19.886 5.491 2.763 1.00 95.88 89 GLY A N 1
ATOM 722 C CA . GLY A 1 89 ? -20.047 4.095 3.159 1.00 95.88 89 GLY A CA 1
ATOM 723 C C . GLY A 1 89 ? -19.284 3.084 2.304 1.00 95.88 89 GLY A C 1
ATOM 724 O O . GLY A 1 89 ? -19.570 1.892 2.416 1.00 95.88 89 GLY A O 1
ATOM 725 N N . ALA A 1 90 ? -18.309 3.513 1.502 1.00 97.81 90 ALA A N 1
ATOM 726 C CA . ALA A 1 90 ? -17.436 2.629 0.732 1.00 97.81 90 ALA A CA 1
ATOM 727 C C . ALA A 1 90 ? -16.140 2.258 1.480 1.00 97.81 90 ALA A C 1
ATOM 729 O O . ALA A 1 90 ? -15.722 2.903 2.441 1.00 97.81 90 ALA A O 1
ATOM 730 N N . GLU A 1 91 ? -15.489 1.192 1.021 1.00 97.31 91 GLU A N 1
ATOM 731 C CA . GLU A 1 91 ? -14.108 0.846 1.352 1.00 97.31 91 GLU A CA 1
ATOM 732 C C . GLU A 1 91 ? -13.199 1.287 0.202 1.00 97.31 91 GLU A C 1
ATOM 734 O O . GLU A 1 91 ? -13.293 0.756 -0.906 1.00 97.31 91 GLU A O 1
ATOM 739 N N . ALA A 1 92 ? -12.295 2.230 0.459 1.00 96.50 92 ALA A N 1
ATOM 740 C CA . ALA A 1 92 ? -11.287 2.606 -0.522 1.00 96.50 92 ALA A CA 1
ATOM 741 C C . ALA A 1 92 ? -10.195 1.528 -0.628 1.00 96.50 92 ALA A C 1
ATOM 743 O O . ALA A 1 92 ? -9.656 1.059 0.379 1.00 96.50 92 ALA A O 1
ATOM 744 N N . VAL A 1 93 ? -9.823 1.174 -1.856 1.00 95.12 93 VAL A N 1
ATOM 745 C CA . VAL A 1 93 ? -8.695 0.287 -2.155 1.00 95.12 93 VAL A CA 1
ATOM 746 C C . VAL A 1 93 ? -7.666 1.089 -2.939 1.00 95.12 93 VAL A C 1
ATOM 748 O O . VAL A 1 93 ? -7.914 1.487 -4.073 1.00 95.12 93 VAL A O 1
ATOM 751 N N . VAL A 1 94 ? -6.522 1.363 -2.314 1.00 93.56 94 VAL A N 1
ATOM 752 C CA . VAL A 1 94 ? -5.452 2.187 -2.891 1.00 93.56 94 VAL A CA 1
ATOM 753 C C . VAL A 1 94 ? -4.205 1.315 -3.053 1.00 93.56 94 VAL A C 1
ATOM 755 O O . VAL A 1 94 ? -3.714 0.813 -2.035 1.00 93.56 94 VAL A O 1
ATOM 758 N N . PRO A 1 95 ? -3.692 1.113 -4.281 1.00 91.69 95 PRO A N 1
ATOM 759 C CA . PRO A 1 95 ? -2.421 0.429 -4.510 1.00 91.69 95 PRO A CA 1
ATOM 760 C C . PRO A 1 95 ? -1.254 1.101 -3.779 1.00 91.69 95 PRO A C 1
ATOM 762 O O . PRO A 1 95 ? -1.256 2.310 -3.528 1.00 91.69 95 PRO A O 1
ATOM 765 N N . ASP A 1 96 ? -0.244 0.315 -3.410 1.00 89.06 96 ASP A N 1
ATOM 766 C CA . ASP A 1 96 ? 0.886 0.811 -2.629 1.00 89.06 96 ASP A CA 1
ATOM 767 C C . ASP A 1 96 ? 1.955 1.521 -3.481 1.00 89.06 96 ASP A C 1
ATOM 769 O O . ASP A 1 96 ? 2.193 1.205 -4.644 1.00 89.06 96 ASP A O 1
ATOM 773 N N . LEU A 1 97 ? 2.670 2.466 -2.863 1.00 90.94 97 LEU A N 1
ATOM 774 C CA . LEU A 1 97 ? 3.722 3.256 -3.516 1.00 90.94 97 LEU A CA 1
ATOM 775 C C . LEU A 1 97 ? 4.897 2.408 -4.040 1.00 90.94 97 LEU A C 1
ATOM 777 O O . LEU A 1 97 ? 5.608 2.817 -4.960 1.00 90.94 97 LEU A O 1
ATOM 781 N N . MET A 1 98 ? 5.145 1.236 -3.455 1.00 91.88 98 MET A N 1
ATOM 782 C CA . MET A 1 98 ? 6.281 0.405 -3.841 1.00 91.88 98 MET A CA 1
ATOM 783 C C . MET A 1 98 ? 6.068 -0.227 -5.223 1.00 91.88 98 MET A C 1
ATOM 785 O O . MET A 1 98 ? 7.051 -0.436 -5.934 1.00 91.88 98 MET A O 1
ATOM 789 N N . GLY A 1 99 ? 4.816 -0.433 -5.652 1.00 91.19 99 GLY A N 1
ATOM 790 C CA . GLY A 1 99 ? 4.480 -0.774 -7.039 1.00 91.19 99 GLY A CA 1
ATOM 791 C C . GLY A 1 99 ? 5.058 0.229 -8.046 1.00 91.19 99 GLY A C 1
ATOM 792 O O . GLY A 1 99 ? 5.736 -0.166 -8.996 1.00 91.19 99 GLY A O 1
ATOM 793 N N . PHE A 1 100 ? 4.927 1.531 -7.774 1.00 91.62 100 PHE A N 1
ATOM 794 C CA . PHE A 1 100 ? 5.497 2.588 -8.617 1.00 91.62 100 PHE A CA 1
ATOM 795 C C . PHE A 1 100 ? 7.034 2.577 -8.648 1.00 91.62 100 PHE A C 1
ATOM 797 O O . PHE A 1 100 ? 7.649 2.746 -9.707 1.00 91.62 100 PHE A O 1
ATOM 804 N N . LEU A 1 101 ? 7.683 2.343 -7.502 1.00 91.56 101 LEU A N 1
ATOM 805 C CA . LEU A 1 101 ? 9.147 2.247 -7.436 1.00 91.56 101 LEU A CA 1
ATOM 806 C C . LEU A 1 101 ? 9.671 1.046 -8.238 1.00 91.56 101 LEU A C 1
ATOM 808 O O . LEU A 1 101 ? 10.659 1.166 -8.968 1.00 91.56 101 LEU A O 1
ATOM 812 N N . LEU A 1 102 ? 8.988 -0.097 -8.140 1.00 92.50 102 LEU A N 1
ATOM 813 C CA . LEU A 1 102 ? 9.313 -1.295 -8.911 1.00 92.50 102 LEU A CA 1
ATOM 814 C C . LEU A 1 102 ? 9.058 -1.088 -10.409 1.00 92.50 102 LEU A C 1
ATOM 816 O O . LEU A 1 102 ? 9.899 -1.479 -11.213 1.00 92.50 102 LEU A O 1
ATOM 820 N N . TYR A 1 103 ? 7.968 -0.415 -10.786 1.00 93.00 103 TYR A N 1
ATOM 821 C CA . TYR A 1 103 ? 7.680 -0.007 -12.166 1.00 93.00 103 TYR A CA 1
ATOM 822 C C . TYR A 1 103 ? 8.814 0.823 -12.773 1.00 93.00 103 TYR A C 1
ATOM 824 O O . TYR A 1 103 ? 9.277 0.533 -13.879 1.00 93.00 103 TYR A O 1
ATOM 832 N N . CYS A 1 104 ? 9.321 1.817 -12.037 1.00 90.38 104 CYS A N 1
ATOM 833 C CA . CYS A 1 104 ? 10.436 2.646 -12.495 1.00 90.38 104 CYS A CA 1
ATOM 834 C C . CYS A 1 104 ? 11.678 1.805 -12.821 1.00 90.38 104 CYS A C 1
ATOM 836 O O . CYS A 1 104 ? 12.333 2.034 -13.842 1.00 90.38 104 CYS A O 1
ATOM 838 N N . ALA A 1 105 ? 11.981 0.816 -11.979 1.00 89.31 105 ALA A N 1
ATOM 839 C CA . ALA A 1 105 ? 13.101 -0.088 -12.198 1.00 89.31 105 ALA A CA 1
ATOM 840 C C . ALA A 1 105 ? 12.830 -1.089 -13.340 1.00 89.31 105 ALA A C 1
ATOM 842 O O . ALA A 1 105 ? 13.708 -1.320 -14.174 1.00 89.31 105 ALA A O 1
ATOM 843 N N . GLU A 1 106 ? 11.616 -1.638 -13.441 1.00 89.50 106 GLU A N 1
ATOM 844 C CA . GLU A 1 106 ? 11.233 -2.596 -14.488 1.00 89.50 106 GLU A CA 1
ATOM 845 C C . GLU A 1 106 ? 11.229 -1.950 -15.881 1.00 89.50 106 GLU A C 1
ATOM 847 O O . GLU A 1 106 ? 11.652 -2.559 -16.866 1.00 89.50 106 GLU A O 1
ATOM 852 N N . ASN A 1 107 ? 10.886 -0.666 -15.979 1.00 89.88 107 ASN A N 1
ATOM 853 C CA . ASN A 1 107 ? 10.975 0.084 -17.230 1.00 89.88 107 ASN A CA 1
ATOM 854 C C . ASN A 1 107 ? 12.382 0.079 -17.836 1.00 89.88 107 ASN A C 1
ATOM 856 O O . ASN A 1 107 ? 12.523 0.080 -19.062 1.00 89.88 107 ASN A O 1
ATOM 860 N N . ALA A 1 108 ? 13.435 0.035 -17.015 1.00 85.94 108 ALA A N 1
ATOM 861 C CA . ALA A 1 108 ? 14.803 -0.058 -17.514 1.00 85.94 108 ALA A CA 1
ATOM 862 C C . ALA A 1 108 ? 15.078 -1.390 -18.234 1.00 85.94 108 ALA A C 1
ATOM 864 O O . ALA A 1 108 ? 15.845 -1.411 -19.202 1.00 85.94 108 ALA A O 1
ATOM 865 N N . ASN A 1 109 ? 14.419 -2.480 -17.824 1.00 86.00 109 ASN A N 1
ATOM 866 C CA . ASN A 1 109 ? 14.490 -3.767 -18.516 1.00 86.00 109 ASN A CA 1
ATOM 867 C C . ASN A 1 109 ? 13.860 -3.674 -19.908 1.00 86.00 109 ASN A C 1
ATOM 869 O O . ASN A 1 109 ? 14.462 -4.114 -20.892 1.00 86.00 109 ASN A O 1
ATOM 873 N N . PHE A 1 110 ? 12.692 -3.033 -20.013 1.00 88.00 110 PHE A N 1
ATOM 874 C CA . PHE A 1 110 ? 12.037 -2.801 -21.300 1.00 88.00 110 PHE A CA 1
ATOM 875 C C . PHE A 1 110 ? 12.905 -1.944 -22.234 1.00 88.00 110 PHE A C 1
ATOM 877 O O . PHE A 1 110 ? 13.135 -2.320 -23.385 1.00 88.00 110 PHE A O 1
ATOM 884 N N . LYS A 1 111 ? 13.445 -0.824 -21.731 1.00 86.19 111 LYS A N 1
ATOM 885 C CA . LYS A 1 111 ? 14.314 0.077 -22.509 1.00 86.19 111 LYS A CA 1
ATOM 886 C C . LYS A 1 111 ? 15.565 -0.636 -23.024 1.00 86.19 111 LYS A C 1
ATOM 888 O O . LYS A 1 111 ? 15.953 -0.436 -24.173 1.00 86.19 111 LYS A O 1
ATOM 893 N N . HIS A 1 112 ? 16.165 -1.511 -22.217 1.00 86.81 112 HIS A N 1
ATOM 894 C CA . HIS A 1 112 ? 17.322 -2.286 -22.656 1.00 86.81 112 HIS A CA 1
ATOM 895 C C . HIS A 1 112 ? 16.958 -3.265 -23.771 1.00 86.81 112 HIS A C 1
ATOM 897 O O . HIS A 1 112 ? 17.657 -3.328 -24.781 1.00 86.81 112 HIS A O 1
ATOM 903 N N . LYS A 1 113 ? 15.847 -3.992 -23.608 1.00 86.31 113 LYS A N 1
ATOM 904 C CA . LYS A 1 113 ? 15.426 -5.030 -24.551 1.00 86.31 113 LYS A CA 1
ATOM 905 C C . LYS A 1 113 ? 14.960 -4.472 -25.897 1.00 86.31 113 LYS A C 1
ATOM 907 O O . LYS A 1 113 ? 15.259 -5.073 -26.922 1.00 86.31 113 LYS A O 1
ATOM 912 N N . TYR A 1 114 ? 14.227 -3.359 -25.896 1.00 87.81 114 TYR A N 1
ATOM 913 C CA . TYR A 1 114 ? 13.537 -2.867 -27.095 1.00 87.81 114 TYR A CA 1
ATOM 914 C C . TYR A 1 114 ? 14.048 -1.523 -27.618 1.00 87.81 114 TYR A C 1
ATOM 916 O O . TYR A 1 114 ? 13.840 -1.226 -28.789 1.00 87.81 114 TYR A O 1
ATOM 924 N N . LEU A 1 115 ? 14.719 -0.717 -26.789 1.00 87.69 115 LEU A N 1
ATOM 925 C CA . LEU A 1 115 ? 15.178 0.632 -27.156 1.00 87.69 115 LEU A CA 1
ATOM 926 C C . LEU A 1 115 ? 16.709 0.767 -27.163 1.00 87.69 115 LEU A C 1
ATOM 928 O O . LEU A 1 115 ? 17.234 1.873 -27.257 1.00 87.69 115 LEU A O 1
ATOM 932 N N . GLY A 1 116 ? 17.439 -0.349 -27.054 1.00 83.50 116 GLY A N 1
ATOM 933 C CA . GLY A 1 116 ? 18.896 -0.383 -27.206 1.00 83.50 116 GLY A CA 1
ATOM 934 C C . GLY A 1 116 ? 19.680 0.326 -26.097 1.00 83.50 116 GLY A C 1
ATOM 935 O O . GLY A 1 116 ? 20.861 0.622 -26.277 1.00 83.50 116 GLY A O 1
ATOM 936 N N . THR A 1 117 ? 19.068 0.611 -24.940 1.00 82.81 117 THR A N 1
ATOM 937 C CA . THR A 1 117 ? 19.798 1.220 -23.817 1.00 82.81 117 THR A CA 1
ATOM 938 C C . THR A 1 117 ? 20.823 0.246 -23.233 1.00 82.81 117 THR A C 1
ATOM 940 O O . THR A 1 117 ? 20.693 -0.965 -23.385 1.00 82.81 117 THR A O 1
ATOM 943 N N . SER A 1 118 ? 21.850 0.738 -22.532 1.00 81.44 118 SER A N 1
ATOM 944 C CA . SER A 1 118 ? 22.946 -0.120 -22.047 1.00 81.44 118 SER A CA 1
ATOM 945 C C . SER A 1 118 ? 22.481 -1.264 -21.123 1.00 81.44 118 SER A C 1
ATOM 947 O O . SER A 1 118 ? 21.698 -1.050 -20.195 1.00 81.44 118 SER A O 1
ATOM 949 N N . GLY A 1 119 ? 23.038 -2.468 -21.303 1.00 78.94 119 GLY A N 1
ATOM 950 C CA . GLY A 1 119 ? 22.750 -3.622 -20.431 1.00 78.94 119 GLY A CA 1
ATOM 951 C C . GLY A 1 119 ? 23.222 -3.445 -18.986 1.00 78.94 119 GLY A C 1
ATOM 952 O O . GLY A 1 119 ? 22.655 -4.030 -18.066 1.00 78.94 119 GLY A O 1
ATOM 953 N N . LYS A 1 120 ? 24.198 -2.554 -18.756 1.00 80.94 120 LYS A N 1
ATOM 954 C CA . LYS A 1 120 ? 24.621 -2.147 -17.407 1.00 80.94 120 LYS A CA 1
ATOM 955 C C . LYS A 1 120 ? 23.476 -1.485 -16.631 1.00 80.94 120 LYS A C 1
ATOM 957 O O . LYS A 1 120 ? 23.303 -1.777 -15.453 1.00 80.94 120 LYS A O 1
ATOM 962 N N . SER A 1 121 ? 22.672 -0.643 -17.288 1.00 76.81 121 SER A N 1
ATOM 963 C CA . SER A 1 121 ? 21.507 -0.005 -16.659 1.00 76.81 121 SER A CA 1
ATOM 964 C C . SER A 1 121 ? 20.453 -1.038 -16.248 1.00 76.81 121 SER A C 1
ATOM 966 O O . SER A 1 121 ? 19.984 -1.006 -15.113 1.00 76.81 121 SER A O 1
ATOM 968 N N . ALA A 1 122 ? 20.144 -2.012 -17.110 1.00 81.81 122 ALA A N 1
ATOM 969 C CA . ALA A 1 122 ? 19.226 -3.100 -16.765 1.00 81.81 122 ALA A CA 1
ATOM 970 C C . ALA A 1 122 ? 19.745 -3.953 -15.593 1.00 81.81 122 ALA A C 1
ATOM 972 O O . ALA A 1 122 ? 18.986 -4.311 -14.695 1.00 81.81 122 ALA A O 1
ATOM 973 N N . PHE A 1 123 ? 21.047 -4.245 -15.542 1.00 84.88 123 PHE A N 1
ATOM 974 C CA . PHE A 1 123 ? 21.639 -4.997 -14.431 1.00 84.88 123 PHE A CA 1
ATOM 975 C C . PHE A 1 123 ? 21.504 -4.272 -13.080 1.00 84.88 123 PHE A C 1
ATOM 977 O O . PHE A 1 123 ? 21.108 -4.883 -12.082 1.00 84.88 123 PHE A O 1
ATOM 984 N N . ILE A 1 124 ? 21.790 -2.965 -13.048 1.00 84.81 124 ILE A N 1
ATOM 985 C CA . ILE A 1 124 ? 21.634 -2.141 -11.840 1.00 84.81 124 ILE A CA 1
ATOM 986 C C . ILE A 1 124 ? 20.169 -2.137 -11.392 1.00 84.81 124 ILE A C 1
ATOM 988 O O . ILE A 1 124 ? 19.887 -2.419 -10.230 1.00 84.81 124 ILE A O 1
ATOM 992 N N . ASN A 1 125 ? 19.229 -1.899 -12.309 1.00 85.69 125 ASN A N 1
ATOM 993 C CA . ASN A 1 125 ? 17.806 -1.842 -11.969 1.00 85.69 125 ASN A CA 1
ATOM 994 C C . ASN A 1 125 ? 17.257 -3.185 -11.472 1.00 85.69 125 ASN A C 1
ATOM 996 O O . ASN A 1 125 ? 16.537 -3.218 -10.480 1.00 85.69 125 ASN A O 1
ATOM 1000 N N . ASN A 1 126 ? 17.677 -4.312 -12.053 1.00 87.44 126 ASN A N 1
ATOM 1001 C CA . ASN A 1 126 ? 17.325 -5.633 -11.521 1.00 87.44 126 ASN A CA 1
ATOM 1002 C C . ASN A 1 126 ? 17.884 -5.876 -10.113 1.00 87.44 126 ASN A C 1
ATOM 1004 O O . ASN A 1 126 ? 17.281 -6.596 -9.317 1.00 87.44 126 ASN A O 1
ATOM 1008 N N . THR A 1 127 ? 19.036 -5.288 -9.789 1.00 89.12 127 THR A N 1
ATOM 1009 C CA . THR A 1 127 ? 19.591 -5.339 -8.432 1.00 89.12 127 THR A CA 1
ATOM 1010 C C . THR A 1 127 ? 18.750 -4.499 -7.472 1.00 89.12 127 THR A C 1
ATOM 1012 O O . THR A 1 127 ? 18.436 -4.970 -6.381 1.00 89.12 127 THR A O 1
ATOM 1015 N N . VAL A 1 128 ? 18.308 -3.309 -7.895 1.00 89.31 128 VAL A N 1
ATOM 1016 C CA . VAL A 1 128 ? 17.377 -2.465 -7.126 1.00 89.31 128 VAL A CA 1
ATOM 1017 C C . VAL A 1 128 ? 16.061 -3.199 -6.867 1.00 89.31 128 VAL A C 1
ATOM 1019 O O . VAL A 1 128 ? 15.651 -3.275 -5.714 1.00 89.31 128 VAL A O 1
ATOM 1022 N N . ILE A 1 129 ? 15.457 -3.824 -7.886 1.00 89.62 129 ILE A N 1
ATOM 1023 C CA . ILE A 1 129 ? 14.239 -4.641 -7.731 1.00 89.62 129 ILE A CA 1
ATOM 1024 C C . ILE A 1 129 ? 14.449 -5.709 -6.655 1.00 89.62 129 ILE A C 1
ATOM 1026 O O . ILE A 1 129 ? 13.661 -5.804 -5.722 1.00 89.62 129 ILE A O 1
ATOM 1030 N N . LYS A 1 130 ? 15.547 -6.474 -6.723 1.00 90.94 130 LYS A N 1
ATOM 1031 C CA . LYS A 1 130 ? 15.848 -7.511 -5.722 1.00 90.94 130 LYS A CA 1
ATOM 1032 C C . LYS A 1 130 ? 15.987 -6.953 -4.306 1.00 90.94 130 LYS A C 1
ATOM 1034 O O . LYS A 1 130 ? 15.554 -7.608 -3.363 1.00 90.94 130 LYS A O 1
ATOM 1039 N N . ILE A 1 131 ? 16.600 -5.780 -4.150 1.00 91.62 131 ILE A N 1
ATOM 1040 C CA . ILE A 1 131 ? 16.757 -5.127 -2.846 1.00 91.62 131 ILE A CA 1
ATOM 1041 C C . ILE A 1 131 ? 15.393 -4.684 -2.308 1.00 91.62 131 ILE A C 1
ATOM 1043 O O . ILE A 1 131 ? 15.070 -4.993 -1.163 1.00 91.62 131 ILE A O 1
ATOM 1047 N N . LEU A 1 132 ? 14.581 -4.011 -3.128 1.00 91.62 132 LEU A N 1
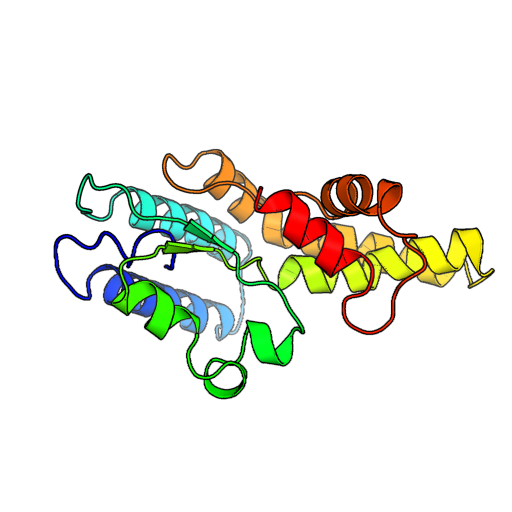ATOM 1048 C CA . LEU A 1 132 ? 13.240 -3.563 -2.744 1.00 91.62 132 LEU A CA 1
ATOM 1049 C C . LEU A 1 132 ? 12.348 -4.752 -2.363 1.00 91.62 132 LEU A C 1
ATOM 1051 O O . LEU A 1 132 ? 11.750 -4.750 -1.290 1.00 91.62 132 LEU A O 1
ATOM 1055 N N . GLU A 1 133 ? 12.337 -5.809 -3.173 1.00 90.75 133 GLU A N 1
ATOM 1056 C CA . GLU A 1 133 ? 11.604 -7.045 -2.877 1.00 90.75 133 GLU A CA 1
ATOM 1057 C C . GLU A 1 133 ? 12.100 -7.722 -1.593 1.00 90.75 133 GLU A C 1
ATOM 1059 O O . GLU A 1 133 ? 11.309 -8.209 -0.785 1.00 90.75 133 GLU A O 1
ATOM 1064 N N . TRP A 1 134 ? 13.412 -7.712 -1.340 1.00 92.12 134 TRP A N 1
ATOM 1065 C CA . TRP A 1 134 ? 13.967 -8.234 -0.092 1.00 92.12 134 TRP A CA 1
ATOM 1066 C C . TRP A 1 134 ? 13.486 -7.449 1.136 1.00 92.12 134 TRP A C 1
ATOM 1068 O O . TRP A 1 134 ? 13.125 -8.072 2.137 1.00 92.12 134 TRP A O 1
ATOM 1078 N N . PHE A 1 135 ? 13.415 -6.115 1.054 1.00 91.00 135 PHE A N 1
ATOM 1079 C CA . PHE A 1 135 ? 12.844 -5.280 2.118 1.00 91.00 135 PHE A CA 1
ATOM 1080 C C . PHE A 1 135 ? 11.360 -5.586 2.352 1.00 91.00 135 PHE A C 1
ATOM 1082 O O . PHE A 1 135 ? 10.922 -5.657 3.500 1.00 91.00 135 PHE A O 1
ATOM 1089 N N . ARG A 1 136 ? 10.584 -5.810 1.285 1.00 91.88 136 ARG A N 1
ATOM 1090 C CA . ARG A 1 136 ? 9.151 -6.130 1.389 1.00 91.88 136 ARG A CA 1
ATOM 1091 C C . ARG A 1 136 ? 8.873 -7.544 1.875 1.00 91.88 136 ARG A C 1
ATOM 1093 O O . ARG A 1 136 ? 7.811 -7.778 2.443 1.00 91.88 136 ARG A O 1
ATOM 1100 N N . LYS A 1 137 ? 9.793 -8.489 1.660 1.00 93.62 137 LYS A N 1
ATOM 1101 C CA . LYS A 1 137 ? 9.552 -9.933 1.814 1.00 93.62 137 LYS A CA 1
ATOM 1102 C C . LYS A 1 137 ? 8.845 -10.308 3.117 1.00 93.62 137 LYS A C 1
ATOM 1104 O O . LYS A 1 137 ? 7.891 -11.078 3.088 1.00 93.62 137 LYS A O 1
ATOM 1109 N N . ALA A 1 138 ? 9.304 -9.782 4.254 1.00 95.25 138 ALA A N 1
ATOM 1110 C CA . ALA A 1 138 ? 8.702 -10.095 5.550 1.00 95.25 138 ALA A CA 1
ATOM 1111 C C . ALA A 1 138 ? 7.271 -9.550 5.683 1.00 95.25 138 ALA A C 1
ATOM 1113 O O . ALA A 1 138 ? 6.421 -10.226 6.258 1.00 95.25 138 ALA A O 1
ATOM 1114 N N . GLY A 1 139 ? 7.010 -8.358 5.140 1.00 95.75 139 GLY A N 1
ATOM 1115 C CA . GLY A 1 139 ? 5.679 -7.754 5.104 1.00 95.75 139 GLY A CA 1
ATOM 1116 C C . GLY A 1 139 ? 4.745 -8.495 4.156 1.00 95.75 139 GLY A C 1
ATOM 1117 O O . GLY A 1 139 ? 3.653 -8.864 4.562 1.00 95.75 139 GLY A O 1
ATOM 1118 N N . ASN A 1 140 ? 5.197 -8.804 2.938 1.00 95.62 140 ASN A N 1
ATOM 1119 C CA . ASN A 1 140 ? 4.410 -9.566 1.966 1.00 95.62 140 ASN A CA 1
ATOM 1120 C C . ASN A 1 140 ? 4.052 -10.957 2.501 1.00 95.62 140 ASN A C 1
ATOM 1122 O O . ASN A 1 140 ? 2.919 -11.389 2.340 1.00 95.62 140 ASN A O 1
ATOM 1126 N N . GLN A 1 141 ? 4.982 -11.638 3.180 1.00 97.06 141 GLN A N 1
ATOM 1127 C CA . GLN A 1 141 ? 4.684 -12.916 3.827 1.00 97.06 141 GLN A CA 1
ATOM 1128 C C . GLN A 1 141 ? 3.617 -12.757 4.920 1.00 97.06 141 GLN A C 1
ATOM 1130 O O . GLN A 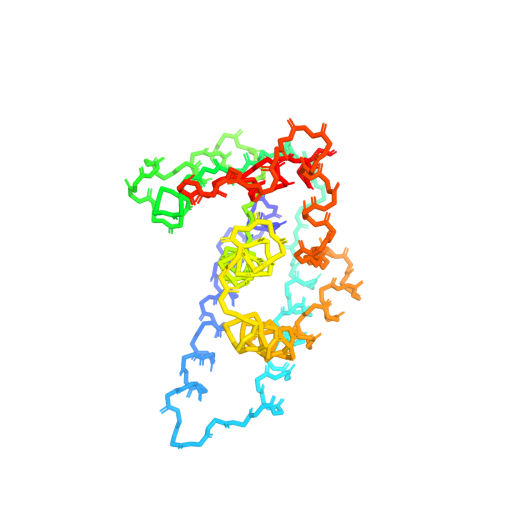1 141 ? 2.667 -13.529 4.955 1.00 97.06 141 GLN A O 1
ATOM 1135 N N . ALA A 1 142 ? 3.745 -11.745 5.784 1.00 97.75 142 ALA A N 1
ATOM 1136 C CA . ALA A 1 142 ? 2.759 -11.495 6.833 1.00 97.75 142 ALA A CA 1
ATOM 1137 C C . ALA A 1 142 ? 1.370 -11.178 6.257 1.00 97.75 142 ALA A C 1
ATOM 1139 O O . ALA A 1 142 ? 0.373 -11.667 6.775 1.00 97.75 142 ALA A O 1
ATOM 1140 N N . LEU A 1 143 ? 1.310 -10.390 5.180 1.00 97.19 143 LEU A N 1
ATOM 1141 C CA . LEU A 1 143 ? 0.071 -10.083 4.466 1.00 97.19 143 LEU A CA 1
ATOM 1142 C C . LEU A 1 143 ? -0.516 -11.328 3.789 1.00 97.19 143 LEU A C 1
ATOM 1144 O O . LEU A 1 143 ? -1.715 -11.528 3.867 1.00 97.19 143 LEU A O 1
ATOM 1148 N N . ALA A 1 144 ? 0.301 -12.195 3.188 1.00 96.75 144 ALA A N 1
ATOM 1149 C CA . ALA A 1 144 ? -0.175 -13.440 2.576 1.00 96.75 144 ALA A CA 1
ATOM 1150 C C . ALA A 1 144 ? -0.744 -14.437 3.603 1.00 96.75 144 ALA A C 1
ATOM 1152 O O . ALA A 1 144 ? -1.629 -15.223 3.283 1.00 96.75 144 ALA A O 1
ATOM 1153 N N . GLU A 1 145 ? -0.213 -14.427 4.828 1.00 97.25 145 GLU A N 1
ATOM 1154 C CA . GLU A 1 145 ? -0.670 -15.263 5.948 1.00 97.25 145 GLU A CA 1
ATOM 1155 C C . GLU A 1 145 ? -1.826 -14.616 6.740 1.00 97.25 145 GLU A C 1
ATOM 1157 O O . GLU A 1 145 ? -2.364 -15.231 7.664 1.00 97.25 145 GLU A O 1
ATOM 1162 N N . SER A 1 146 ? -2.202 -13.378 6.404 1.00 97.75 146 SER A N 1
ATOM 1163 C CA . SER A 1 146 ? -3.264 -12.630 7.075 1.00 97.75 146 SER A CA 1
ATOM 1164 C C . SER A 1 146 ? -4.641 -13.222 6.792 1.00 97.75 146 SER A C 1
ATOM 1166 O O . SER A 1 146 ? -4.924 -13.741 5.716 1.00 97.75 146 SER A O 1
ATOM 1168 N N . LYS A 1 147 ? -5.554 -13.069 7.756 1.00 95.44 147 LYS A N 1
ATOM 1169 C CA . LYS A 1 147 ? -6.977 -13.401 7.566 1.00 95.44 147 LYS A CA 1
ATOM 1170 C C . LYS A 1 147 ? -7.811 -12.256 6.967 1.00 95.44 147 LYS A C 1
ATOM 1172 O O . LYS A 1 147 ? -9.012 -12.433 6.772 1.00 95.44 147 LYS A O 1
ATOM 1177 N N . ARG A 1 148 ? -7.230 -11.065 6.762 1.00 94.25 148 ARG A N 1
ATOM 1178 C CA . ARG A 1 148 ? -7.948 -9.847 6.321 1.00 94.25 148 ARG A CA 1
ATOM 1179 C C . ARG A 1 148 ? -7.346 -9.158 5.100 1.00 94.25 148 ARG A C 1
ATOM 1181 O O . ARG A 1 148 ? -8.091 -8.481 4.381 1.00 94.25 148 ARG A O 1
ATOM 1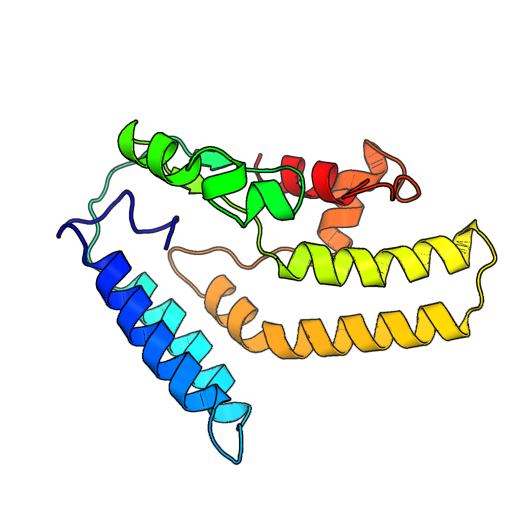188 N N . PHE A 1 149 ? -6.032 -9.250 4.939 1.00 95.62 149 PHE A N 1
ATOM 1189 C CA . PHE A 1 149 ? -5.266 -8.553 3.915 1.00 95.62 149 PHE A CA 1
ATOM 1190 C C . PHE A 1 149 ? -4.765 -9.522 2.852 1.00 95.62 149 PHE A C 1
ATOM 1192 O O . PHE A 1 149 ? -4.598 -10.707 3.117 1.00 95.62 149 PHE A O 1
ATOM 1199 N N . ASP A 1 150 ? -4.475 -8.971 1.680 1.00 92.56 150 ASP A N 1
ATOM 1200 C CA . ASP A 1 150 ? -3.847 -9.684 0.578 1.00 92.56 150 ASP A CA 1
ATOM 1201 C C . ASP A 1 150 ? -2.405 -9.194 0.422 1.00 92.56 150 ASP A C 1
ATOM 1203 O O . ASP A 1 150 ? -2.094 -8.018 0.654 1.00 92.56 150 ASP A O 1
ATOM 1207 N N . ALA A 1 151 ? -1.505 -10.096 0.036 1.00 93.44 151 ALA A N 1
ATOM 1208 C CA . ALA A 1 151 ? -0.165 -9.692 -0.356 1.00 93.44 151 ALA A CA 1
ATOM 1209 C C . ALA A 1 151 ? -0.210 -8.965 -1.711 1.00 93.44 151 ALA A C 1
ATOM 1211 O O . ALA A 1 151 ? -0.938 -9.395 -2.606 1.00 93.44 151 ALA A O 1
ATOM 1212 N N . PRO A 1 152 ? 0.584 -7.897 -1.888 1.00 90.81 152 PRO A N 1
ATOM 1213 C CA . PRO A 1 152 ? 0.665 -7.199 -3.163 1.00 90.81 152 PRO A CA 1
ATOM 1214 C C . PRO A 1 152 ? 1.282 -8.107 -4.235 1.00 90.81 152 PRO A C 1
ATOM 1216 O O . PRO A 1 152 ? 2.199 -8.885 -3.946 1.00 90.81 152 PRO A O 1
ATOM 1219 N N . SER A 1 153 ? 0.804 -7.971 -5.473 1.00 91.19 153 SER A N 1
ATOM 1220 C CA . SER A 1 153 ? 1.366 -8.638 -6.648 1.00 91.19 153 SER A CA 1
ATOM 1221 C C . SER A 1 153 ? 2.840 -8.290 -6.852 1.00 91.19 153 SER A C 1
ATOM 1223 O O . SER A 1 153 ? 3.315 -7.219 -6.458 1.00 91.19 153 SER A O 1
ATOM 1225 N N . SER A 1 154 ? 3.579 -9.173 -7.528 1.00 91.25 154 SER A N 1
ATOM 1226 C CA . SER A 1 154 ? 4.902 -8.794 -8.018 1.00 91.25 154 SER A CA 1
ATOM 1227 C C . SER A 1 154 ? 4.769 -7.863 -9.222 1.00 91.25 154 SER A C 1
ATOM 1229 O O . SER A 1 154 ? 3.835 -7.985 -10.013 1.00 91.25 154 SER A O 1
ATOM 1231 N N . ILE A 1 155 ? 5.765 -7.003 -9.449 1.00 91.69 155 ILE A N 1
ATOM 1232 C CA . ILE A 1 155 ? 5.756 -6.104 -10.617 1.00 91.69 155 ILE A CA 1
ATOM 1233 C C . ILE A 1 155 ? 5.668 -6.854 -11.956 1.00 91.69 155 ILE A C 1
ATOM 1235 O O . ILE A 1 155 ? 5.178 -6.321 -12.949 1.00 91.69 155 ILE A O 1
ATOM 1239 N N . LYS A 1 156 ? 6.129 -8.110 -11.994 1.00 91.31 156 LYS A N 1
ATOM 1240 C CA . LYS A 1 156 ? 6.035 -8.964 -13.182 1.00 91.31 156 LYS A CA 1
ATOM 1241 C C . LYS A 1 156 ? 4.611 -9.433 -13.434 1.00 91.31 156 LYS A C 1
ATOM 1243 O O . LYS A 1 156 ? 4.220 -9.514 -14.595 1.00 91.31 156 LYS A O 1
ATOM 1248 N N . ASP A 1 157 ? 3.867 -9.729 -12.374 1.00 93.62 157 ASP A N 1
ATOM 1249 C CA . ASP A 1 157 ? 2.462 -10.116 -12.473 1.00 93.62 157 ASP A CA 1
ATOM 1250 C C . ASP A 1 157 ? 1.639 -8.910 -12.930 1.00 93.62 157 ASP A C 1
ATOM 1252 O O . ASP A 1 157 ? 0.921 -9.004 -13.922 1.00 93.62 157 ASP A O 1
ATOM 1256 N N . THR A 1 158 ? 1.864 -7.736 -12.330 1.00 94.31 158 THR A N 1
ATOM 1257 C CA . THR A 1 158 ? 1.236 -6.473 -12.751 1.00 94.31 158 THR A CA 1
ATOM 1258 C C . THR A 1 158 ? 1.541 -6.144 -14.221 1.00 94.31 158 THR A C 1
ATOM 1260 O O . THR A 1 158 ? 0.645 -5.800 -14.994 1.00 94.31 158 THR A O 1
ATOM 1263 N N . ALA A 1 159 ? 2.794 -6.310 -14.664 1.00 93.94 159 ALA A N 1
ATOM 1264 C CA . ALA A 1 159 ? 3.168 -6.138 -16.070 1.00 93.94 159 ALA A CA 1
ATOM 1265 C C . ALA A 1 159 ? 2.500 -7.177 -16.988 1.00 93.94 159 ALA A C 1
ATOM 1267 O O . ALA A 1 159 ? 2.133 -6.861 -18.121 1.00 93.94 159 ALA A O 1
ATOM 1268 N N . ALA A 1 160 ? 2.338 -8.418 -16.520 1.00 94.31 160 ALA A N 1
ATOM 1269 C CA . ALA A 1 160 ? 1.665 -9.470 -17.271 1.00 94.31 160 ALA A CA 1
ATOM 1270 C C . ALA A 1 160 ? 0.170 -9.189 -17.455 1.00 94.31 160 ALA A C 1
ATOM 1272 O O . ALA A 1 160 ? -0.346 -9.507 -18.522 1.00 94.31 160 ALA A O 1
ATOM 1273 N N . LEU A 1 161 ? -0.483 -8.558 -16.475 1.00 94.69 161 LEU A N 1
ATOM 1274 C CA . LEU A 1 161 ? -1.865 -8.086 -16.591 1.00 94.69 161 LEU A CA 1
ATOM 1275 C C . LEU A 1 161 ? -1.982 -6.937 -17.604 1.00 94.69 161 LEU A C 1
ATOM 1277 O O . LEU A 1 161 ? -2.895 -6.919 -18.424 1.00 94.69 161 LEU A O 1
ATOM 1281 N N . ALA A 1 162 ? -1.033 -5.996 -17.600 1.00 95.81 162 ALA A N 1
ATOM 1282 C CA . ALA A 1 162 ? -1.092 -4.819 -18.466 1.00 95.81 162 ALA A CA 1
ATOM 1283 C C . ALA A 1 162 ? -0.767 -5.107 -19.945 1.00 95.81 162 ALA A C 1
ATOM 1285 O O . ALA A 1 162 ? -1.372 -4.499 -20.831 1.00 95.81 162 ALA A O 1
ATOM 1286 N N . LYS A 1 163 ? 0.190 -6.006 -20.227 1.00 93.88 163 LYS A N 1
ATOM 1287 C CA . LYS A 1 163 ? 0.818 -6.154 -21.561 1.00 93.88 163 LYS A CA 1
ATOM 1288 C C . LYS A 1 163 ? -0.157 -6.478 -22.703 1.00 93.88 163 LYS A C 1
ATOM 1290 O O . LYS A 1 163 ? 0.152 -6.170 -23.852 1.00 93.88 163 LYS A O 1
ATOM 1295 N N . ASP A 1 164 ? -1.279 -7.129 -22.393 1.00 92.25 164 ASP A N 1
ATOM 1296 C CA . ASP A 1 164 ? -2.268 -7.559 -23.386 1.00 92.25 164 ASP A CA 1
ATOM 1297 C C . ASP A 1 164 ? -3.271 -6.433 -23.717 1.00 92.25 164 ASP A C 1
ATOM 1299 O O . ASP A 1 164 ? -3.948 -6.493 -24.741 1.00 92.25 164 ASP A O 1
ATOM 1303 N N . LEU A 1 165 ? -3.330 -5.377 -22.890 1.00 95.19 165 LEU A N 1
ATOM 1304 C CA . LEU A 1 165 ? -4.162 -4.186 -23.109 1.00 95.19 165 LEU A CA 1
ATOM 1305 C C . LEU A 1 165 ? -3.352 -2.976 -23.585 1.00 95.19 165 LEU A C 1
ATOM 1307 O O . LEU A 1 165 ? -3.821 -2.198 -24.415 1.00 95.19 165 LEU A O 1
ATOM 1311 N N . VAL A 1 166 ? -2.138 -2.795 -23.060 1.00 95.12 166 VAL A N 1
ATOM 1312 C CA . VAL A 1 166 ? -1.254 -1.679 -23.402 1.00 95.12 166 VAL A CA 1
ATOM 1313 C C . VAL A 1 166 ? 0.194 -2.145 -23.504 1.00 95.12 166 VAL A C 1
ATOM 1315 O O . VAL A 1 166 ? 0.674 -2.971 -22.731 1.00 95.12 166 VAL A O 1
ATOM 1318 N N . SER A 1 167 ? 0.930 -1.578 -24.459 1.00 94.38 167 SER A N 1
ATOM 1319 C CA . SER A 1 167 ? 2.365 -1.832 -24.575 1.00 94.38 167 SER A CA 1
ATOM 1320 C C . SER A 1 167 ? 3.098 -1.417 -23.298 1.00 94.38 167 SER A C 1
ATOM 1322 O O . SER A 1 167 ? 2.950 -0.286 -22.836 1.00 94.38 167 SER A O 1
ATOM 1324 N N . LEU A 1 168 ? 3.998 -2.274 -22.807 1.00 94.25 168 LEU A N 1
ATOM 1325 C CA . LEU A 1 168 ? 4.914 -1.944 -21.702 1.00 94.25 168 LEU A CA 1
ATOM 1326 C C . LEU A 1 168 ? 5.934 -0.838 -22.067 1.00 94.25 168 LEU A C 1
ATOM 1328 O O . LEU A 1 168 ? 6.696 -0.360 -21.225 1.00 94.25 168 LEU A O 1
ATOM 1332 N N . GLY A 1 169 ? 5.953 -0.412 -23.335 1.00 93.19 169 GLY A N 1
ATOM 1333 C CA . GLY A 1 169 ? 6.666 0.781 -23.787 1.00 93.19 169 GLY A CA 1
ATOM 1334 C C . GLY A 1 169 ? 5.925 2.090 -23.505 1.00 93.19 169 GLY A C 1
ATOM 1335 O O . GLY A 1 169 ? 6.542 3.151 -23.580 1.00 93.19 169 GLY A O 1
ATOM 1336 N N . ASN A 1 170 ? 4.636 2.041 -23.150 1.00 94.19 170 ASN A N 1
ATOM 1337 C CA . ASN A 1 170 ? 3.902 3.208 -22.675 1.00 94.19 170 ASN A CA 1
ATOM 1338 C C . ASN A 1 170 ? 4.359 3.542 -21.251 1.00 94.19 170 ASN A C 1
ATOM 1340 O O . ASN A 1 170 ? 3.891 2.936 -20.293 1.00 94.19 170 ASN A O 1
ATOM 1344 N N . GLN A 1 171 ? 5.314 4.461 -21.125 1.00 91.88 171 GLN A N 1
ATOM 1345 C CA . GLN A 1 171 ? 5.990 4.758 -19.855 1.00 91.88 171 GLN A CA 1
ATOM 1346 C C . GLN A 1 171 ? 5.831 6.215 -19.397 1.00 91.88 171 GLN A C 1
ATOM 1348 O O . GLN A 1 171 ? 6.454 6.631 -18.423 1.00 91.88 171 GLN A O 1
ATOM 1353 N N . THR A 1 172 ? 5.040 7.016 -20.114 1.00 87.44 172 THR A N 1
ATOM 1354 C CA . THR A 1 172 ? 4.798 8.419 -19.760 1.00 87.44 172 THR A CA 1
ATOM 1355 C C . THR A 1 172 ? 3.877 8.498 -18.544 1.00 87.44 172 THR A C 1
ATOM 1357 O O . THR A 1 172 ? 2.809 7.887 -18.536 1.00 87.44 172 THR A O 1
ATOM 1360 N N . GLY A 1 173 ? 4.276 9.257 -17.520 1.00 85.12 173 GLY A N 1
ATOM 1361 C CA . GLY A 1 173 ? 3.585 9.254 -16.228 1.00 85.12 173 GLY A CA 1
ATOM 1362 C C . GLY A 1 173 ? 3.681 7.876 -15.566 1.00 85.12 173 GLY A C 1
ATOM 1363 O O . GLY A 1 173 ? 4.764 7.296 -15.488 1.00 85.12 173 GLY A O 1
ATOM 1364 N N . GLU A 1 174 ? 2.546 7.328 -15.133 1.00 88.19 174 GLU A N 1
ATOM 1365 C CA . GLU A 1 174 ? 2.467 5.946 -14.634 1.00 88.19 174 GLU A CA 1
ATOM 1366 C C . GLU A 1 174 ? 2.370 4.905 -15.761 1.00 88.19 174 GLU A C 1
ATOM 1368 O O . GLU A 1 174 ? 2.550 3.716 -15.517 1.00 88.19 174 GLU A O 1
ATOM 1373 N N . GLY A 1 175 ? 2.147 5.335 -17.008 1.00 93.38 175 GLY A N 1
ATOM 1374 C CA . GLY A 1 175 ? 2.225 4.468 -18.180 1.00 93.38 175 GLY A CA 1
ATOM 1375 C C . GLY A 1 175 ? 1.379 3.196 -18.061 1.00 93.38 175 GLY A C 1
ATOM 1376 O O . GLY A 1 175 ? 0.196 3.244 -17.726 1.00 93.38 175 GLY A O 1
ATOM 1377 N N . TRP A 1 176 ? 1.995 2.049 -18.348 1.00 95.31 176 TRP A N 1
ATOM 1378 C CA . TRP A 1 176 ? 1.364 0.732 -18.262 1.00 95.31 176 TRP A CA 1
ATOM 1379 C C . TRP A 1 176 ? 1.054 0.275 -16.829 1.00 95.31 176 TRP A C 1
ATOM 1381 O O . TRP A 1 176 ? 0.196 -0.593 -16.667 1.00 95.31 176 TRP A O 1
ATOM 1391 N N . LEU A 1 177 ? 1.703 0.840 -15.798 1.00 95.31 177 LEU A N 1
ATOM 1392 C CA . LEU A 1 177 ? 1.433 0.473 -14.402 1.00 95.31 177 LEU A CA 1
ATOM 1393 C C . LEU A 1 177 ? -0.017 0.769 -14.041 1.00 95.31 177 LEU A C 1
ATOM 1395 O O . LEU A 1 177 ? -0.673 -0.081 -13.455 1.00 95.31 177 LEU A O 1
ATOM 1399 N N . LEU A 1 178 ? -0.523 1.932 -14.454 1.00 94.19 178 LEU A N 1
ATOM 1400 C CA . LEU A 1 178 ? -1.895 2.345 -14.174 1.00 94.19 178 LEU A CA 1
ATOM 1401 C C . LEU A 1 178 ? -2.912 1.317 -14.694 1.00 94.19 178 LEU A C 1
ATOM 1403 O O . LEU A 1 178 ? -3.871 0.983 -14.007 1.00 94.19 178 LEU A O 1
ATOM 1407 N N . THR A 1 179 ? -2.685 0.787 -15.899 1.00 94.50 179 THR A N 1
ATOM 1408 C CA . THR A 1 179 ? -3.525 -0.270 -16.477 1.00 94.50 179 THR A CA 1
ATOM 1409 C C . THR A 1 179 ? -3.409 -1.574 -15.691 1.00 94.50 179 THR A C 1
ATOM 1411 O O . THR A 1 179 ? -4.422 -2.226 -15.464 1.00 94.50 179 THR A O 1
ATOM 1414 N N . GLY A 1 180 ? -2.204 -1.945 -15.252 1.00 94.94 180 GLY A N 1
ATOM 1415 C CA . GLY A 1 180 ? -2.001 -3.114 -14.395 1.00 94.94 180 GLY A CA 1
ATOM 1416 C C . GLY A 1 180 ? -2.748 -2.991 -13.065 1.00 94.94 180 GLY A C 1
ATOM 1417 O O . GLY A 1 180 ? -3.528 -3.874 -12.728 1.00 94.94 180 GLY A O 1
ATOM 1418 N N . GLU A 1 181 ? -2.593 -1.862 -12.369 1.00 93.56 181 GLU A N 1
ATOM 1419 C CA . GLU A 1 181 ? -3.283 -1.576 -11.104 1.00 93.56 181 GLU A CA 1
ATOM 1420 C C . GLU A 1 181 ? -4.810 -1.578 -11.264 1.00 93.56 181 GLU A C 1
ATOM 1422 O O . GLU A 1 181 ? -5.517 -2.081 -10.399 1.00 93.56 181 GLU A O 1
ATOM 1427 N N . MET A 1 182 ? -5.343 -1.059 -12.378 1.00 93.81 182 MET A N 1
ATOM 1428 C CA . MET A 1 182 ? -6.782 -1.131 -12.667 1.00 93.81 182 MET A CA 1
ATOM 1429 C C . MET A 1 182 ? -7.288 -2.574 -12.739 1.00 93.81 182 MET A C 1
ATOM 1431 O O . MET A 1 182 ? -8.369 -2.854 -12.232 1.00 93.81 182 MET A O 1
ATOM 1435 N N . ILE A 1 183 ? -6.525 -3.478 -13.361 1.00 93.88 183 ILE A N 1
ATOM 1436 C CA . ILE A 1 183 ? -6.908 -4.891 -13.495 1.00 93.88 183 ILE A CA 1
ATOM 1437 C C . ILE A 1 183 ? -6.785 -5.618 -12.154 1.00 93.88 183 ILE A C 1
ATOM 1439 O O . ILE A 1 183 ? -7.635 -6.439 -11.843 1.00 93.88 183 ILE A O 1
ATOM 1443 N N . GLU A 1 184 ? -5.776 -5.303 -11.338 1.00 91.50 184 GLU A N 1
ATOM 1444 C CA . GLU A 1 184 ? -5.604 -5.895 -9.999 1.00 91.50 184 GLU A CA 1
ATOM 1445 C C . GLU A 1 184 ? -6.762 -5.587 -9.037 1.00 91.50 184 GLU A C 1
ATOM 1447 O O . GLU A 1 184 ? -6.923 -6.259 -8.018 1.00 91.50 184 GLU A O 1
ATOM 1452 N N . LEU A 1 185 ? -7.560 -4.564 -9.346 1.00 89.88 185 LEU A N 1
ATOM 1453 C CA . LEU A 1 185 ? -8.693 -4.120 -8.537 1.00 89.88 185 LEU A CA 1
ATOM 1454 C C . LEU A 1 185 ? -10.041 -4.712 -8.985 1.00 89.88 185 LEU A C 1
ATOM 1456 O O . LEU A 1 185 ? -11.057 -4.397 -8.359 1.00 89.88 185 LEU A O 1
ATOM 1460 N N . ILE A 1 186 ? -10.058 -5.535 -10.041 1.00 84.06 186 ILE A N 1
ATOM 1461 C CA . ILE A 1 186 ? -11.249 -6.195 -10.610 1.00 84.06 186 ILE A CA 1
ATOM 1462 C C . ILE A 1 186 ? -11.212 -7.689 -10.287 1.00 84.06 186 ILE A C 1
ATOM 1464 O O . ILE A 1 186 ? -12.249 -8.193 -9.797 1.00 84.06 186 ILE A O 1
#

Foldseek 3Di:
DLLAQLFAPDHCPVVVLVVVLVVVVVVQVPDPDRDLVVLLVSLLVSLVVSLPHDGHPDDAAEDEDFDFPCCQPPCVNVVNVSVVQSVVSHRYDGDDPVLLVLLVLVLQVVCVVPVVPDVVSNVVSVVVLVVSCVSCVSNLVSQVVGPRHHRDDRNVQLCVQQVVPAPSNQPPRVGSSRSSSVVVRD

Sequence (186 aa):
VYRTRPYEKVPGSVNALHEHWKEICIKQITQDKVKMKDFNNNLRAIVKDFDNIELLDIKKPRVGVVGEILVKFLPAANNYLVDLLESEGAEAVVPDLMGFLLYCAENANFKHKYLGTSGKSAFINNTVIKILEWFRKAGNQALAESKRFDAPSSIKDTAALAKDLVSLGNQTGEGWLLTGEMIELI